Protein AF-A0A5J4TTE6-F1 (afdb_monomer_lite)

Foldseek 3Di:
DKKKKKFAFLAPPDDQFGADQFWWQKWKDKPNAIVPNGGGTQQDPVVVVVQCVLVVCPPDHPDDPLLSCRRHPDQFDQVGGDDDPHPSGNDMRIDHWDADPVRDTHRVNRDPVPDDMDMDIDTDHPYDDPGRPRQDQPPVRDGGDDIDIDIDGQWDWDQDVVVVRDIDGDPPDHPCRVVDDPDD

Radius of gyration: 18.77 Å; chains: 1; bounding box: 45×40×50 Å

Structure (mmCIF, N/CA/C/O backbone):
data_AF-A0A5J4TTE6-F1
#
_entry.id   AF-A0A5J4TTE6-F1
#
loop_
_atom_site.group_PDB
_atom_site.id
_atom_site.type_symbol
_atom_site.label_atom_id
_atom_site.label_alt_id
_atom_site.label_comp_id
_atom_site.label_asym_id
_atom_site.label_entity_id
_atom_site.label_seq_id
_atom_site.pdbx_PDB_ins_code
_atom_site.Cartn_x
_atom_site.Cartn_y
_atom_site.Cartn_z
_atom_site.occupancy
_atom_site.B_iso_or_equiv
_atom_site.auth_seq_id
_atom_site.auth_comp_id
_atom_site.auth_asym_id
_atom_site.auth_atom_id
_atom_site.pdbx_PDB_model_num
ATOM 1 N N . VAL A 1 1 ? 12.226 4.913 -12.296 1.00 54.91 1 VAL A N 1
ATOM 2 C CA . VAL A 1 1 ? 12.147 4.096 -11.064 1.00 54.91 1 VAL A CA 1
ATOM 3 C C . VAL A 1 1 ? 11.129 3.011 -11.339 1.00 54.91 1 VAL A C 1
ATOM 5 O O . VAL A 1 1 ? 10.153 3.301 -12.021 1.00 54.91 1 VAL A O 1
ATOM 8 N N . THR A 1 2 ? 11.406 1.765 -10.962 1.00 62.94 2 THR A N 1
ATOM 9 C CA . THR A 1 2 ? 10.381 0.721 -11.017 1.00 62.94 2 THR A CA 1
ATOM 10 C C . THR A 1 2 ? 9.843 0.529 -9.614 1.00 62.94 2 THR A C 1
ATOM 12 O O . THR A 1 2 ? 10.620 0.282 -8.696 1.00 62.94 2 THR A O 1
ATOM 15 N N . ASP A 1 3 ? 8.528 0.606 -9.473 1.00 73.25 3 ASP A N 1
ATOM 16 C CA . ASP A 1 3 ? 7.866 0.498 -8.183 1.00 73.25 3 ASP A CA 1
ATOM 17 C C . ASP A 1 3 ? 6.963 -0.731 -8.137 1.00 73.25 3 ASP A C 1
ATOM 19 O O . ASP A 1 3 ? 6.278 -1.081 -9.110 1.00 73.25 3 ASP A O 1
ATOM 23 N N . PHE A 1 4 ? 6.952 -1.378 -6.973 1.00 82.31 4 PHE A N 1
ATOM 24 C CA . PHE A 1 4 ? 5.861 -2.259 -6.592 1.00 82.31 4 PHE A CA 1
ATOM 25 C C . PHE A 1 4 ? 4.853 -1.476 -5.775 1.00 82.31 4 PHE A C 1
ATOM 27 O O . PHE A 1 4 ? 5.191 -0.896 -4.747 1.00 82.31 4 PHE A O 1
ATOM 34 N N . CYS A 1 5 ? 3.601 -1.518 -6.212 1.00 87.31 5 CYS A N 1
ATOM 35 C CA . CYS A 1 5 ? 2.498 -0.879 -5.518 1.00 87.31 5 CYS A CA 1
ATOM 36 C C . CYS A 1 5 ? 1.551 -1.951 -4.985 1.00 87.31 5 CYS A C 1
ATOM 38 O O . CYS A 1 5 ? 1.102 -2.815 -5.739 1.00 87.31 5 CYS A O 1
ATOM 40 N N . LEU A 1 6 ? 1.213 -1.891 -3.701 1.00 88.94 6 LEU A N 1
ATOM 41 C CA . LEU A 1 6 ? 0.108 -2.667 -3.146 1.00 88.94 6 LEU A CA 1
ATOM 42 C C . LEU A 1 6 ? -1.139 -1.795 -3.075 1.00 88.94 6 LEU A C 1
ATOM 44 O O . LEU A 1 6 ? -1.139 -0.737 -2.442 1.00 88.94 6 LEU A O 1
ATOM 48 N N . LEU A 1 7 ? -2.203 -2.278 -3.708 1.00 90.50 7 LEU A N 1
ATOM 49 C CA . LEU A 1 7 ? -3.517 -1.653 -3.713 1.00 90.50 7 LEU A CA 1
ATOM 50 C C . LEU A 1 7 ? -4.477 -2.446 -2.836 1.00 90.50 7 LEU A C 1
ATOM 52 O O . LEU A 1 7 ? -4.435 -3.679 -2.780 1.00 90.50 7 LEU A O 1
ATOM 56 N N . PHE A 1 8 ? -5.381 -1.720 -2.190 1.00 89.12 8 PHE A N 1
ATOM 57 C CA . PHE A 1 8 ? -6.279 -2.240 -1.165 1.00 89.12 8 PHE A CA 1
ATOM 58 C C . PHE A 1 8 ? -7.747 -2.013 -1.571 1.00 89.12 8 PHE A C 1
ATOM 60 O O . PHE A 1 8 ? -8.421 -1.129 -1.034 1.00 89.12 8 PHE A O 1
ATOM 67 N N . PRO A 1 9 ? -8.261 -2.771 -2.562 1.00 87.44 9 PRO A N 1
ATOM 68 C CA . PRO A 1 9 ? -9.652 -2.663 -2.985 1.00 87.44 9 PRO A CA 1
ATOM 69 C C . PRO A 1 9 ? -10.613 -3.133 -1.888 1.00 87.44 9 PRO A C 1
ATOM 71 O O . PRO A 1 9 ? -10.490 -4.234 -1.354 1.00 87.44 9 PRO A O 1
ATOM 74 N N . LYS A 1 10 ? -11.640 -2.326 -1.605 1.00 80.94 10 LYS A N 1
ATOM 75 C CA . LYS A 1 10 ? -12.751 -2.728 -0.723 1.00 80.94 10 LYS A CA 1
ATOM 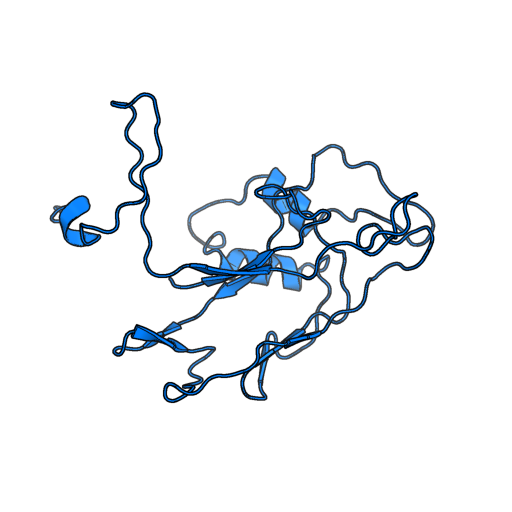76 C C . LYS A 1 10 ? -13.781 -3.609 -1.418 1.00 80.94 10 LYS A C 1
ATOM 78 O O . LYS A 1 10 ? -14.442 -4.418 -0.771 1.00 80.94 10 LYS A O 1
ATOM 83 N N . ASP A 1 11 ? -13.911 -3.470 -2.731 1.00 80.38 11 ASP A N 1
ATOM 84 C CA . ASP A 1 11 ? -14.788 -4.291 -3.551 1.00 80.38 11 ASP A CA 1
ATOM 85 C C . ASP A 1 11 ? -14.133 -4.628 -4.894 1.00 80.38 11 ASP A C 1
ATOM 87 O O . ASP A 1 11 ? -13.190 -3.972 -5.329 1.00 80.38 11 ASP A O 1
ATOM 91 N N . ALA A 1 12 ? -14.624 -5.678 -5.554 1.00 78.88 12 ALA A N 1
ATOM 92 C CA . ALA A 1 12 ? -14.027 -6.201 -6.785 1.00 78.88 12 ALA A CA 1
ATOM 93 C C . ALA A 1 12 ? -14.136 -5.258 -8.001 1.00 78.88 12 ALA A C 1
ATOM 95 O O . ALA A 1 12 ? -13.583 -5.564 -9.053 1.00 78.88 12 ALA A O 1
ATOM 96 N N . ARG A 1 13 ? -14.886 -4.155 -7.894 1.00 80.06 13 ARG A N 1
ATOM 97 C CA . ARG A 1 13 ? -15.050 -3.143 -8.945 1.00 80.06 13 ARG A CA 1
ATOM 98 C C . ARG A 1 13 ? -14.227 -1.886 -8.662 1.00 80.06 13 ARG A C 1
ATOM 100 O O . ARG A 1 13 ? -14.224 -0.992 -9.502 1.00 80.06 13 ARG A O 1
ATOM 107 N N . ALA A 1 14 ? -13.558 -1.798 -7.512 1.00 79.31 14 ALA A N 1
ATOM 108 C CA . ALA A 1 14 ? -12.691 -0.677 -7.185 1.00 79.31 14 ALA A CA 1
ATOM 109 C C . ALA A 1 14 ? -11.452 -0.689 -8.093 1.00 79.31 14 ALA A C 1
ATOM 111 O O . ALA A 1 14 ? -10.681 -1.648 -8.090 1.00 79.31 14 ALA A O 1
ATOM 112 N N . THR A 1 15 ? -11.277 0.378 -8.875 1.00 74.81 15 THR A N 1
ATOM 113 C CA . THR A 1 15 ? -10.197 0.491 -9.870 1.00 74.81 15 THR A CA 1
ATOM 114 C C . THR A 1 15 ? -9.203 1.613 -9.586 1.00 74.81 15 THR A C 1
ATOM 116 O O . THR A 1 15 ? -8.064 1.513 -10.026 1.00 74.81 15 THR A O 1
ATOM 119 N N . THR A 1 16 ? -9.616 2.681 -8.896 1.00 78.25 16 THR A N 1
ATOM 120 C CA . THR A 1 16 ? -8.816 3.920 -8.786 1.00 78.25 16 THR A CA 1
ATOM 121 C C . THR A 1 16 ? -8.784 4.550 -7.395 1.00 78.25 16 THR A C 1
ATOM 123 O O . THR A 1 16 ? -7.937 5.397 -7.155 1.00 78.25 16 THR A O 1
ATOM 126 N N . CYS A 1 17 ? -9.692 4.170 -6.494 1.00 84.88 17 CYS A N 1
ATOM 127 C CA . CYS A 1 17 ? -9.876 4.809 -5.191 1.00 84.88 17 CYS A CA 1
ATOM 128 C C . CYS A 1 17 ? -9.647 3.771 -4.091 1.00 84.88 17 CYS A C 1
ATOM 130 O O . CYS A 1 17 ? -10.410 2.806 -3.982 1.00 84.88 17 CYS A O 1
ATOM 132 N N . PHE A 1 18 ? -8.602 3.959 -3.292 1.00 89.12 18 PHE A N 1
ATOM 133 C CA . PHE A 1 18 ? -8.138 2.997 -2.299 1.00 89.12 18 PHE A CA 1
ATOM 134 C C . PHE A 1 18 ? -7.891 3.692 -0.967 1.00 89.12 18 PHE A C 1
ATOM 136 O O . PHE A 1 18 ? -7.330 4.779 -0.905 1.00 89.12 18 PHE A O 1
ATOM 143 N N . GLU A 1 19 ? -8.308 3.054 0.117 1.00 89.06 19 GLU A N 1
ATOM 144 C CA . GLU A 1 19 ? -8.187 3.628 1.453 1.00 89.06 19 GLU A CA 1
ATOM 145 C C . GLU A 1 19 ? -7.156 2.866 2.280 1.00 89.06 19 GLU A C 1
ATOM 147 O O . GLU A 1 19 ? -6.978 1.657 2.106 1.00 89.06 19 GLU A O 1
ATOM 152 N N . ASN A 1 20 ? -6.545 3.555 3.246 1.00 90.06 20 ASN A N 1
ATOM 153 C CA . ASN A 1 20 ? -5.632 2.939 4.200 1.00 90.06 20 ASN A CA 1
ATOM 154 C C . ASN A 1 20 ? -6.355 1.834 5.000 1.00 90.06 20 ASN A C 1
ATOM 156 O O . ASN A 1 20 ? -7.339 2.120 5.695 1.00 90.06 20 ASN A O 1
ATOM 160 N N . PRO A 1 21 ? -5.876 0.577 4.959 1.00 88.19 21 PRO A N 1
ATOM 161 C CA . PRO A 1 21 ? -6.471 -0.518 5.719 1.00 88.19 21 PRO A CA 1
ATOM 162 C C . PRO A 1 21 ? -6.204 -0.432 7.234 1.00 88.19 21 PRO A C 1
ATOM 164 O O . PRO A 1 21 ? -6.733 -1.248 7.986 1.00 88.19 21 PRO A O 1
ATOM 167 N N . CYS A 1 22 ? -5.420 0.554 7.692 1.00 90.06 22 CYS A N 1
ATOM 168 C CA . CYS A 1 22 ? -5.044 0.788 9.089 1.00 90.06 22 CYS A CA 1
ATOM 169 C C . CYS A 1 22 ? -4.381 -0.444 9.719 1.00 90.06 22 CYS A C 1
ATOM 171 O O . CYS A 1 22 ? -4.894 -1.032 10.675 1.00 90.06 22 CYS A O 1
ATOM 173 N N . TYR A 1 23 ? -3.238 -0.848 9.169 1.00 91.25 23 TYR A N 1
ATOM 174 C CA . TYR A 1 23 ? -2.493 -2.009 9.631 1.00 91.25 23 TYR A CA 1
ATOM 175 C C . TYR A 1 23 ? -1.433 -1.662 10.675 1.00 91.25 23 TYR A C 1
ATOM 177 O O . TYR A 1 23 ? -0.773 -0.630 10.607 1.00 91.25 23 TYR A O 1
ATOM 185 N N . GLN A 1 24 ? -1.253 -2.582 11.619 1.00 92.00 24 GLN A N 1
ATOM 186 C CA . GLN A 1 24 ? -0.129 -2.662 12.538 1.00 92.00 24 GLN A CA 1
ATOM 187 C C . GLN A 1 24 ? 0.750 -3.857 12.201 1.00 92.00 24 GLN A C 1
ATOM 189 O O . GLN A 1 24 ? 0.293 -4.850 11.619 1.00 92.00 24 GLN A O 1
ATOM 194 N N . ASN A 1 25 ? 2.002 -3.767 12.639 1.00 92.81 25 ASN A N 1
ATOM 195 C CA . ASN A 1 25 ? 3.034 -4.762 12.376 1.00 92.81 25 ASN A CA 1
ATOM 196 C C . ASN A 1 25 ? 3.148 -5.110 10.880 1.00 92.81 25 ASN A C 1
ATOM 198 O O . ASN A 1 25 ? 3.289 -6.279 10.522 1.00 92.81 25 ASN A O 1
ATOM 202 N N . MET A 1 26 ? 3.006 -4.104 10.014 1.00 92.94 26 MET A N 1
ATOM 203 C CA . MET A 1 26 ? 3.066 -4.270 8.571 1.00 92.94 26 MET A CA 1
ATOM 204 C C . MET A 1 26 ? 4.513 -4.503 8.142 1.00 92.94 26 MET A C 1
ATOM 206 O O . MET A 1 26 ? 5.411 -3.745 8.517 1.00 92.94 26 MET A O 1
ATOM 210 N N . GLN A 1 27 ? 4.722 -5.570 7.377 1.00 91.25 27 GLN A N 1
ATOM 211 C CA . GLN A 1 27 ? 6.005 -5.950 6.811 1.00 91.25 27 GLN A CA 1
ATOM 212 C C . GLN A 1 27 ? 5.794 -6.802 5.559 1.00 91.25 27 GLN A C 1
ATOM 214 O O . GLN A 1 27 ? 4.868 -7.610 5.488 1.00 91.25 27 GLN A O 1
ATOM 219 N N . ILE A 1 28 ? 6.666 -6.642 4.575 1.00 88.62 28 ILE A N 1
ATOM 220 C CA . ILE A 1 28 ? 6.645 -7.400 3.329 1.00 88.62 28 ILE A CA 1
ATOM 221 C C . ILE A 1 28 ? 7.858 -8.309 3.303 1.00 88.62 28 ILE A C 1
ATOM 223 O O . ILE A 1 28 ? 8.984 -7.851 3.463 1.00 88.62 28 ILE A O 1
ATOM 227 N N . THR A 1 29 ? 7.638 -9.599 3.094 1.00 87.75 29 THR A N 1
ATOM 228 C CA . THR A 1 29 ? 8.709 -10.586 3.016 1.00 87.75 29 THR A CA 1
ATOM 229 C C . THR A 1 29 ? 8.877 -11.047 1.574 1.00 87.75 29 THR A C 1
ATOM 231 O O . THR A 1 29 ? 7.926 -11.512 0.946 1.00 87.75 29 THR A O 1
ATOM 234 N N . THR A 1 30 ? 10.096 -10.952 1.052 1.00 83.44 30 THR A N 1
ATOM 235 C CA . THR A 1 30 ? 10.479 -11.497 -0.257 1.00 83.44 30 THR A CA 1
ATOM 236 C C . THR A 1 30 ? 11.893 -12.056 -0.183 1.00 83.44 30 THR A C 1
ATOM 238 O O . THR A 1 30 ? 12.756 -11.493 0.489 1.00 83.44 30 THR A O 1
ATOM 241 N N . CYS A 1 31 ? 12.138 -13.210 -0.812 1.00 80.62 31 CYS A N 1
ATOM 242 C CA . CYS A 1 31 ? 13.454 -13.872 -0.808 1.00 80.62 31 CYS A CA 1
ATOM 243 C C . CYS A 1 31 ? 14.067 -14.067 0.600 1.00 80.62 31 CYS A C 1
ATOM 245 O O . CYS A 1 31 ? 15.285 -14.043 0.762 1.00 80.62 31 CYS A O 1
ATOM 247 N N . GLY A 1 32 ? 13.231 -14.236 1.631 1.00 79.62 32 GLY A N 1
ATOM 248 C CA . GLY A 1 32 ? 13.677 -14.387 3.021 1.00 79.62 32 GLY A CA 1
ATOM 249 C C . GLY A 1 32 ? 14.154 -13.097 3.701 1.00 79.62 32 GLY A C 1
ATOM 250 O O . GLY A 1 32 ? 14.630 -13.168 4.832 1.00 79.62 32 GLY A O 1
ATOM 251 N N . ARG A 1 33 ? 14.017 -11.935 3.049 1.00 83.75 33 ARG A N 1
ATOM 252 C CA . ARG A 1 33 ? 14.226 -10.614 3.653 1.00 83.75 33 ARG A CA 1
ATOM 253 C C . ARG A 1 33 ? 12.909 -9.900 3.879 1.00 83.75 33 ARG A C 1
ATOM 255 O O . ARG A 1 33 ? 11.934 -10.132 3.167 1.00 83.75 33 ARG A O 1
ATOM 262 N N . ASN A 1 34 ? 12.919 -9.028 4.872 1.00 87.25 34 ASN A N 1
ATOM 263 C CA . ASN A 1 34 ? 11.773 -8.254 5.292 1.00 87.25 34 ASN A CA 1
ATOM 264 C C . ASN A 1 34 ? 11.956 -6.785 4.921 1.00 87.25 34 ASN A C 1
ATOM 266 O O . ASN A 1 34 ? 13.038 -6.237 5.084 1.00 87.25 34 ASN A O 1
ATOM 270 N N . PHE A 1 35 ? 10.877 -6.155 4.479 1.00 82.50 35 PHE A N 1
ATOM 271 C CA . PHE A 1 35 ? 10.843 -4.763 4.074 1.00 82.50 35 PHE A CA 1
ATOM 272 C C . PHE A 1 35 ? 9.613 -4.093 4.667 1.00 82.50 35 PHE A C 1
ATOM 274 O O . PHE A 1 35 ? 8.492 -4.541 4.411 1.00 82.50 35 PHE A O 1
ATOM 281 N N . PRO A 1 36 ? 9.785 -3.015 5.437 1.00 84.62 36 PRO A N 1
ATOM 282 C CA . PRO A 1 36 ? 11.020 -2.593 6.130 1.00 84.62 36 PRO A CA 1
ATOM 283 C C . PRO A 1 36 ? 11.571 -3.671 7.093 1.00 84.62 36 PRO A C 1
ATOM 285 O O . PRO A 1 36 ? 10.843 -4.588 7.467 1.00 84.62 36 PRO A O 1
ATOM 288 N N . ASP A 1 37 ? 12.827 -3.550 7.544 1.00 85.75 37 ASP A N 1
ATOM 289 C CA . ASP A 1 37 ? 13.459 -4.507 8.482 1.00 85.75 37 ASP A CA 1
ATOM 290 C C . ASP A 1 37 ? 12.685 -4.663 9.800 1.00 85.75 37 ASP A C 1
ATOM 292 O O . ASP A 1 37 ? 12.541 -5.767 10.336 1.00 85.75 37 ASP A O 1
ATOM 296 N N . MET A 1 38 ? 12.169 -3.548 10.322 1.00 89.81 38 MET A N 1
ATOM 297 C CA . MET A 1 38 ? 11.305 -3.526 11.498 1.00 89.81 38 MET A CA 1
ATOM 298 C C . MET A 1 38 ? 9.851 -3.332 11.073 1.00 89.81 38 MET A C 1
ATOM 300 O O . MET A 1 38 ? 9.579 -2.436 10.275 1.00 89.81 38 MET A O 1
ATOM 304 N N . PRO A 1 39 ? 8.911 -4.124 11.613 1.00 92.25 39 PRO A N 1
ATOM 305 C CA . PRO A 1 39 ? 7.502 -3.971 11.289 1.00 92.25 39 PRO A CA 1
ATOM 306 C C . PRO A 1 39 ? 6.990 -2.603 11.764 1.00 92.25 39 PRO A C 1
ATOM 308 O O . PRO A 1 39 ? 7.364 -2.136 12.840 1.00 92.25 39 PRO A O 1
ATOM 311 N N . MET A 1 40 ? 6.126 -1.968 10.972 1.00 93.75 40 MET A N 1
ATOM 312 C CA . MET A 1 40 ? 5.624 -0.610 11.238 1.00 93.75 40 MET A CA 1
ATOM 313 C C . MET A 1 40 ? 4.107 -0.510 11.083 1.00 93.75 40 MET A C 1
ATOM 315 O O . MET A 1 40 ? 3.483 -1.368 10.459 1.00 93.75 40 MET A O 1
ATOM 319 N N . ASN A 1 41 ? 3.495 0.529 11.652 1.00 93.19 41 ASN A N 1
ATOM 320 C CA . ASN A 1 41 ? 2.064 0.775 11.483 1.00 93.19 41 ASN A CA 1
ATOM 321 C C . ASN A 1 41 ? 1.824 1.746 10.325 1.00 93.19 41 ASN A C 1
ATOM 323 O O . ASN A 1 41 ? 2.560 2.716 10.164 1.00 93.19 41 ASN A O 1
ATOM 327 N N . THR A 1 42 ? 0.755 1.537 9.555 1.00 91.94 42 THR A N 1
ATOM 328 C CA . THR A 1 42 ? 0.444 2.359 8.371 1.00 91.94 42 THR A CA 1
ATOM 329 C C . THR A 1 42 ? -0.048 3.768 8.699 1.00 91.94 42 THR A C 1
ATOM 331 O O . THR A 1 42 ? -0.290 4.540 7.780 1.00 91.94 42 THR A O 1
ATOM 334 N N . LEU A 1 43 ? -0.229 4.091 9.983 1.00 91.44 43 LEU A N 1
ATOM 335 C CA . LEU A 1 43 ? -0.610 5.420 10.475 1.00 91.44 43 LEU A CA 1
ATOM 336 C C . LEU A 1 43 ? 0.550 6.142 11.181 1.00 91.44 43 LEU A C 1
ATOM 338 O O . LEU A 1 43 ? 0.390 7.287 11.598 1.00 91.44 43 LEU A O 1
ATOM 342 N N . ASP A 1 44 ? 1.702 5.487 11.352 1.00 92.06 44 ASP A N 1
ATOM 343 C CA . ASP A 1 44 ? 2.838 6.089 12.049 1.00 92.06 44 ASP A CA 1
ATOM 344 C C . ASP A 1 44 ? 3.644 6.998 11.114 1.00 92.06 44 ASP A C 1
ATOM 346 O O . ASP A 1 44 ? 3.789 6.740 9.917 1.00 92.06 44 ASP A O 1
ATOM 350 N N . GLN A 1 45 ? 4.276 8.024 11.691 1.00 91.12 45 GLN A N 1
ATOM 351 C CA . GLN A 1 45 ? 5.109 8.983 10.955 1.00 91.12 45 GLN A CA 1
ATOM 352 C C . GLN A 1 45 ? 6.250 8.311 10.169 1.00 91.12 45 GLN A C 1
ATOM 354 O O . GLN A 1 45 ? 6.633 8.781 9.101 1.00 91.12 45 GLN A O 1
ATOM 359 N N . GLN A 1 46 ? 6.789 7.198 10.676 1.00 91.75 46 GLN A N 1
ATOM 360 C CA . GLN A 1 46 ? 7.841 6.446 9.986 1.00 91.75 46 GLN A CA 1
ATOM 361 C C . GLN A 1 46 ? 7.350 5.854 8.661 1.00 91.75 46 GLN A C 1
ATOM 363 O O . GLN A 1 46 ? 8.071 5.900 7.667 1.00 91.75 46 GLN A O 1
ATOM 368 N N . PHE A 1 47 ? 6.122 5.327 8.638 1.00 92.56 47 PHE A N 1
ATOM 369 C CA . PHE A 1 47 ? 5.520 4.796 7.421 1.00 92.56 47 PHE A CA 1
ATOM 370 C C . PHE A 1 47 ? 5.216 5.919 6.427 1.00 92.56 47 PHE A C 1
ATOM 372 O O . PHE A 1 47 ? 5.519 5.781 5.246 1.00 92.56 47 PHE A O 1
ATOM 379 N N . PHE A 1 48 ? 4.703 7.055 6.908 1.00 92.00 48 PHE A N 1
ATOM 380 C CA . PHE A 1 48 ? 4.482 8.240 6.078 1.00 92.00 48 PHE A CA 1
ATOM 381 C C . PHE A 1 48 ? 5.766 8.691 5.365 1.00 92.00 48 PHE A C 1
ATOM 383 O O . PHE A 1 48 ? 5.784 8.801 4.140 1.00 92.00 48 PHE A O 1
ATOM 390 N N . GLN A 1 49 ? 6.870 8.846 6.105 1.00 90.25 49 GLN A N 1
ATOM 391 C CA . GLN A 1 49 ? 8.154 9.228 5.512 1.00 90.25 49 GLN A CA 1
ATOM 392 C C . GLN A 1 49 ? 8.664 8.186 4.507 1.00 90.25 49 GLN A C 1
ATOM 394 O O . GLN A 1 49 ? 9.182 8.549 3.454 1.00 90.25 49 GLN A O 1
ATOM 399 N N . LEU A 1 50 ? 8.498 6.892 4.806 1.00 90.31 50 LEU A N 1
ATOM 400 C CA . LEU A 1 50 ? 8.871 5.820 3.884 1.00 90.31 50 LEU A CA 1
ATOM 401 C C . LEU A 1 50 ? 8.113 5.936 2.553 1.00 90.31 50 LEU A C 1
ATOM 403 O O . LEU A 1 50 ? 8.717 5.762 1.499 1.00 90.31 50 LEU A O 1
ATOM 407 N N . GLN A 1 51 ? 6.815 6.247 2.594 1.00 91.19 51 GLN A N 1
ATOM 408 C CA . GLN A 1 51 ? 5.987 6.395 1.395 1.00 91.19 51 GLN A CA 1
ATOM 409 C C . GLN A 1 51 ? 6.322 7.650 0.583 1.00 91.19 51 GLN A C 1
ATOM 411 O O . GLN A 1 51 ? 6.331 7.574 -0.648 1.00 91.19 51 GLN A O 1
ATOM 416 N N . LEU A 1 52 ? 6.648 8.771 1.239 1.00 89.44 52 LEU A N 1
ATOM 417 C CA . LEU A 1 52 ? 7.128 9.977 0.553 1.00 89.44 52 LEU A CA 1
ATOM 418 C C . LEU A 1 52 ? 8.424 9.704 -0.213 1.00 89.44 52 LEU A C 1
ATOM 420 O O . LEU A 1 52 ? 8.505 10.013 -1.401 1.00 89.44 52 LEU A O 1
ATOM 424 N N . ASN A 1 53 ? 9.390 9.054 0.441 1.00 85.94 53 ASN A N 1
ATOM 425 C CA . ASN A 1 53 ? 10.669 8.706 -0.175 1.00 85.94 53 ASN A CA 1
ATOM 426 C C . ASN A 1 53 ? 10.477 7.704 -1.321 1.00 85.94 53 ASN A C 1
ATOM 428 O O . ASN A 1 53 ? 10.991 7.906 -2.416 1.00 85.94 53 ASN A O 1
ATOM 432 N N . ALA A 1 54 ? 9.690 6.644 -1.098 1.00 84.88 54 ALA A N 1
ATOM 433 C CA . ALA A 1 54 ? 9.428 5.631 -2.119 1.00 84.88 54 ALA A CA 1
ATOM 434 C C . ALA A 1 54 ? 8.707 6.210 -3.348 1.00 84.88 54 ALA A C 1
ATOM 436 O O . ALA A 1 54 ? 8.915 5.733 -4.458 1.00 84.88 54 ALA A O 1
ATOM 437 N N . SER A 1 55 ? 7.895 7.254 -3.165 1.00 83.69 55 SER A N 1
ATOM 438 C CA . SER A 1 55 ? 7.177 7.930 -4.252 1.00 83.69 55 SER A CA 1
ATOM 439 C C . SER A 1 55 ? 7.960 9.104 -4.868 1.00 83.69 55 SER A C 1
ATOM 441 O O . SER A 1 55 ? 7.460 9.745 -5.788 1.00 83.69 55 SER A O 1
ATOM 443 N N . ASN A 1 56 ? 9.185 9.385 -4.399 1.00 79.75 56 ASN A N 1
ATOM 444 C CA . ASN A 1 56 ? 10.015 10.542 -4.776 1.00 79.75 56 ASN A CA 1
ATOM 445 C C . ASN A 1 56 ? 9.339 11.918 -4.544 1.00 79.75 56 ASN A C 1
ATOM 447 O O . ASN A 1 56 ? 9.587 12.871 -5.288 1.00 79.75 56 ASN A O 1
ATOM 451 N N . ILE A 1 57 ? 8.475 12.024 -3.526 1.00 80.69 57 ILE A N 1
ATOM 452 C CA . ILE A 1 57 ? 7.780 13.266 -3.110 1.00 80.69 57 ILE A CA 1
ATOM 453 C C . ILE A 1 57 ? 8.516 13.931 -1.923 1.00 80.69 57 ILE A C 1
ATOM 455 O O . ILE A 1 57 ? 8.067 14.900 -1.334 1.00 80.69 57 ILE A O 1
ATOM 459 N N . ASP A 1 58 ? 9.684 13.429 -1.539 1.00 69.81 58 ASP A N 1
ATOM 460 C CA . ASP A 1 58 ? 10.476 13.925 -0.409 1.00 69.81 58 ASP A CA 1
ATOM 461 C C . ASP A 1 58 ? 11.455 15.058 -0.771 1.00 69.81 58 ASP A C 1
ATOM 463 O O . ASP A 1 58 ? 12.002 15.706 0.124 1.00 69.81 58 ASP A O 1
ATOM 467 N N . LEU A 1 59 ? 11.694 15.302 -2.066 1.00 71.38 59 LEU A N 1
ATOM 468 C CA . LEU A 1 59 ? 12.711 16.249 -2.539 1.00 71.38 59 LEU A CA 1
ATOM 469 C C . LEU A 1 59 ? 12.126 17.528 -3.154 1.00 71.38 59 LEU A C 1
ATOM 471 O O . LEU A 1 59 ? 12.169 18.594 -2.546 1.00 71.38 59 LEU A O 1
ATOM 475 N N . LEU A 1 60 ? 11.673 17.447 -4.409 1.00 73.31 60 LEU A N 1
ATOM 476 C CA . LEU A 1 60 ? 11.352 18.615 -5.245 1.00 73.31 60 LEU A CA 1
ATOM 477 C C . LEU A 1 60 ? 9.863 18.968 -5.265 1.00 73.31 60 LEU A C 1
ATOM 479 O O . LEU A 1 60 ? 9.509 20.075 -5.670 1.00 73.31 60 LEU A O 1
ATOM 483 N N . PHE A 1 61 ? 9.007 18.029 -4.874 1.00 76.62 61 PHE A N 1
ATOM 484 C CA . PHE A 1 61 ? 7.558 18.158 -4.935 1.00 76.62 61 PHE A CA 1
ATOM 485 C C . PHE A 1 61 ? 6.979 18.062 -3.532 1.00 76.62 61 PHE A C 1
ATOM 487 O O . PHE A 1 61 ? 7.498 17.331 -2.701 1.00 76.62 61 PHE A O 1
ATOM 494 N N . GLU A 1 62 ? 5.909 18.804 -3.282 1.00 84.44 62 GLU A N 1
ATOM 495 C CA . GLU A 1 62 ? 5.134 18.705 -2.050 1.00 84.44 62 GLU A CA 1
ATOM 496 C C . GLU A 1 62 ? 3.994 17.706 -2.266 1.00 84.44 62 GLU A C 1
ATOM 498 O O . GLU A 1 62 ? 3.402 17.652 -3.352 1.00 84.44 62 GLU A O 1
ATOM 503 N N . ALA A 1 63 ? 3.702 16.891 -1.254 1.00 86.00 63 ALA A N 1
ATOM 504 C CA . ALA A 1 63 ? 2.533 16.031 -1.289 1.00 86.00 63 ALA A CA 1
ATOM 505 C C . ALA A 1 63 ? 1.263 16.890 -1.265 1.00 86.00 63 ALA A C 1
ATOM 507 O O . ALA A 1 63 ? 1.193 17.919 -0.604 1.00 86.00 63 ALA A O 1
ATOM 508 N N . THR A 1 64 ? 0.235 16.474 -1.998 1.00 89.25 64 THR A N 1
ATOM 509 C CA . THR A 1 64 ? -1.078 17.121 -1.892 1.00 89.25 64 THR A CA 1
ATOM 510 C C . THR A 1 64 ? -1.712 16.788 -0.545 1.00 89.25 64 THR A C 1
ATOM 512 O O . THR A 1 64 ? -1.615 15.630 -0.132 1.00 89.25 64 THR A O 1
ATOM 515 N N . ASP A 1 65 ? -2.470 17.718 0.042 1.00 90.06 65 ASP A N 1
ATOM 516 C CA . ASP A 1 65 ? -3.245 17.498 1.277 1.00 90.06 65 ASP A CA 1
ATOM 517 C C . ASP A 1 65 ? -4.029 16.173 1.254 1.00 90.06 65 ASP A C 1
ATOM 519 O O . ASP A 1 65 ? -4.059 15.439 2.234 1.00 90.06 65 ASP A O 1
ATOM 523 N N . GLU A 1 66 ? -4.619 15.813 0.108 1.00 90.56 66 GLU A N 1
ATOM 524 C CA . GLU A 1 66 ? -5.383 14.570 -0.055 1.00 90.56 66 GLU A CA 1
ATOM 525 C C . GLU A 1 66 ? -4.524 13.302 0.120 1.00 90.56 66 GLU A C 1
ATOM 527 O O . GLU A 1 66 ? -4.956 12.328 0.740 1.00 90.56 66 GLU A O 1
ATOM 532 N N . PHE A 1 67 ? -3.299 13.315 -0.410 1.00 89.62 67 PHE A N 1
ATOM 533 C CA . PHE A 1 67 ? -2.347 12.209 -0.291 1.00 89.62 67 PHE A CA 1
ATOM 534 C C . PHE A 1 67 ? -1.810 12.099 1.139 1.00 89.62 67 PHE A C 1
ATOM 536 O O . PHE A 1 67 ? -1.736 10.999 1.693 1.00 89.62 67 PHE A O 1
ATOM 543 N N . GLU A 1 68 ? -1.489 13.234 1.765 1.00 91.38 68 GLU A N 1
ATOM 544 C CA . GLU A 1 68 ? -1.060 13.266 3.165 1.00 91.38 68 GLU A CA 1
ATOM 545 C C . GLU A 1 68 ? -2.158 12.767 4.105 1.00 91.38 68 GLU A C 1
ATOM 547 O O . GLU A 1 68 ? -1.911 11.914 4.967 1.00 91.38 68 GLU A O 1
ATOM 552 N N . ASP A 1 69 ? -3.389 13.232 3.898 1.00 92.12 69 ASP A N 1
ATOM 553 C CA . ASP A 1 69 ? -4.556 12.808 4.658 1.00 92.12 69 ASP A CA 1
ATOM 554 C C . ASP A 1 69 ? -4.804 11.307 4.495 1.00 92.12 69 ASP A C 1
ATOM 556 O O . ASP A 1 69 ? -5.038 10.617 5.490 1.00 92.12 69 ASP A O 1
ATOM 560 N N . ALA A 1 70 ? -4.718 10.773 3.272 1.00 92.19 70 ALA A N 1
ATOM 561 C CA . ALA A 1 70 ? -4.921 9.349 3.011 1.00 92.19 70 ALA A CA 1
ATOM 562 C C . ALA A 1 70 ? -3.909 8.458 3.760 1.00 92.19 70 ALA A C 1
ATOM 564 O O . ALA A 1 70 ? -4.252 7.344 4.175 1.00 92.19 70 ALA A O 1
ATOM 565 N N . LEU A 1 71 ? -2.678 8.937 3.969 1.00 91.75 71 LEU A N 1
ATOM 566 C CA . LEU A 1 71 ? -1.639 8.218 4.709 1.00 91.75 71 LEU A CA 1
ATOM 567 C C . LEU A 1 71 ? -1.765 8.379 6.230 1.00 91.75 71 LEU A C 1
ATOM 569 O O . LEU A 1 71 ? -1.539 7.415 6.961 1.00 91.75 71 LEU A O 1
ATOM 573 N N . THR A 1 72 ? -2.118 9.570 6.714 1.00 90.88 72 THR A N 1
ATOM 574 C CA . THR A 1 72 ? -1.973 9.929 8.135 1.00 90.88 72 THR A CA 1
ATOM 575 C C . THR A 1 72 ? -3.287 9.984 8.909 1.00 90.88 72 THR A C 1
ATOM 577 O O . THR A 1 72 ? -3.286 9.787 10.127 1.00 90.88 72 THR A O 1
ATOM 580 N N . THR A 1 73 ? -4.424 10.209 8.242 1.00 90.38 73 THR A N 1
ATOM 581 C CA . THR A 1 73 ? -5.707 10.381 8.927 1.00 90.38 73 THR A CA 1
ATOM 582 C C . THR A 1 73 ? -6.255 9.030 9.399 1.00 90.38 73 THR A C 1
ATOM 584 O O . THR A 1 73 ? -6.623 8.175 8.585 1.00 90.38 73 THR A O 1
ATOM 587 N N . PRO A 1 74 ? -6.392 8.810 10.721 1.00 86.69 74 PRO A N 1
ATOM 588 C CA . PRO A 1 74 ? -6.983 7.586 11.232 1.00 86.69 74 PRO A CA 1
ATOM 5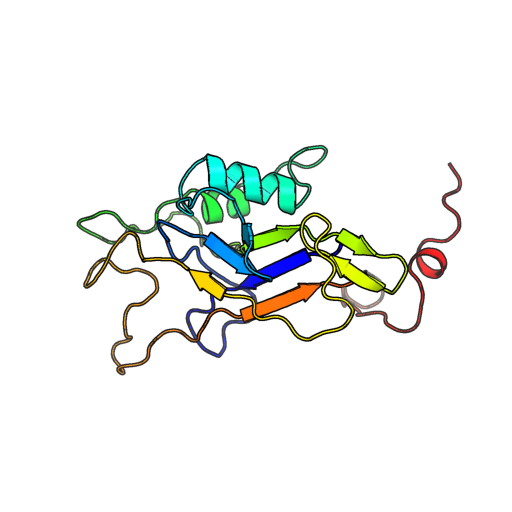89 C C . PRO A 1 74 ? -8.468 7.532 10.868 1.00 86.69 74 PRO A C 1
ATOM 591 O O . PRO A 1 74 ? -9.238 8.455 11.140 1.00 86.69 74 PRO A O 1
ATOM 594 N N . ARG A 1 75 ? -8.911 6.399 10.320 1.00 84.69 75 ARG A N 1
ATOM 595 C CA . ARG A 1 75 ? -10.333 6.194 10.016 1.00 84.69 75 ARG A CA 1
ATOM 596 C C . ARG A 1 75 ? -11.158 5.844 11.239 1.00 84.69 75 ARG A C 1
ATOM 598 O O . ARG A 1 75 ? -12.353 6.119 11.264 1.00 84.69 75 ARG A O 1
ATOM 605 N N . ASN A 1 76 ? -10.550 5.220 12.240 1.00 85.69 76 ASN A N 1
ATOM 606 C CA . ASN A 1 76 ? -11.255 4.650 13.377 1.00 85.69 76 ASN A CA 1
ATOM 607 C C . ASN A 1 76 ? -10.495 4.956 14.669 1.00 85.69 76 ASN A C 1
ATOM 609 O O . ASN A 1 76 ? -9.296 5.217 14.663 1.00 85.69 76 ASN A O 1
ATOM 613 N N . THR A 1 77 ? -11.206 4.891 15.785 1.00 83.31 77 THR A N 1
ATOM 614 C CA . THR A 1 77 ? -10.631 4.786 17.124 1.00 83.31 77 THR A CA 1
ATOM 615 C C . THR A 1 77 ? -10.977 3.418 17.703 1.00 83.31 77 THR A C 1
ATOM 617 O O . THR A 1 77 ? -11.770 2.664 17.134 1.00 83.31 77 THR A O 1
ATOM 620 N N . ALA A 1 78 ? -10.466 3.123 18.900 1.00 82.00 78 ALA A N 1
ATOM 621 C CA . ALA A 1 78 ? -10.815 1.900 19.621 1.00 82.00 78 ALA A CA 1
ATOM 622 C C . ALA A 1 78 ? -12.333 1.711 19.828 1.00 82.00 78 ALA A C 1
ATOM 624 O O . ALA A 1 78 ? -12.781 0.587 20.036 1.00 82.00 78 ALA A O 1
ATOM 625 N N . THR A 1 79 ? -13.130 2.787 19.775 1.00 81.94 79 THR A N 1
ATOM 626 C CA . THR A 1 79 ? -14.559 2.763 20.121 1.00 81.94 79 THR A CA 1
ATOM 627 C C . THR A 1 79 ? -15.507 3.082 18.969 1.00 81.94 79 THR A C 1
ATOM 629 O O . THR A 1 79 ? -16.678 2.717 19.053 1.00 81.94 79 THR A O 1
ATOM 632 N N . ARG A 1 80 ? -15.061 3.760 17.900 1.00 84.44 80 ARG A N 1
ATOM 633 C CA . ARG A 1 80 ? -15.938 4.131 16.775 1.00 84.44 80 ARG A CA 1
ATOM 634 C C . ARG A 1 80 ? -15.181 4.378 15.474 1.00 84.44 80 ARG A C 1
ATOM 636 O O . ARG A 1 80 ? -13.992 4.670 15.481 1.00 84.44 80 ARG A O 1
ATOM 643 N N . ARG A 1 81 ? -15.912 4.358 14.359 1.00 83.50 81 ARG A N 1
ATOM 644 C CA . ARG A 1 81 ? -15.455 4.910 13.076 1.00 83.50 81 ARG A CA 1
ATOM 645 C C . ARG A 1 81 ? -15.555 6.438 13.094 1.00 83.50 81 ARG A C 1
ATOM 647 O O . ARG A 1 81 ? -16.467 6.996 13.708 1.00 83.50 81 ARG A O 1
ATOM 654 N N . LEU A 1 82 ? -14.610 7.096 12.441 1.00 84.25 82 LEU A N 1
ATOM 655 C CA . LEU A 1 82 ? -14.555 8.536 12.239 1.00 84.25 82 LEU A CA 1
ATOM 656 C C . LEU A 1 82 ? -15.023 8.863 10.818 1.00 84.25 82 LEU A C 1
ATOM 658 O O . LEU A 1 82 ? -14.786 8.108 9.871 1.00 84.25 82 LEU A O 1
ATOM 662 N N . ASN A 1 83 ? -15.707 9.997 10.689 1.00 81.19 83 ASN A N 1
ATOM 663 C CA . ASN A 1 83 ? -16.093 10.546 9.398 1.00 81.19 83 ASN A CA 1
ATOM 664 C C . ASN A 1 83 ? -15.022 11.564 8.998 1.00 81.19 83 ASN A C 1
ATOM 666 O O . ASN A 1 83 ? -14.947 12.607 9.652 1.00 81.19 83 ASN A O 1
ATOM 670 N N . PRO A 1 84 ? -14.178 11.257 8.002 1.00 78.44 84 PRO A N 1
ATOM 671 C CA . PRO A 1 84 ? -13.172 12.195 7.537 1.00 78.44 84 PRO A CA 1
ATOM 672 C C . PRO A 1 84 ? -13.826 13.361 6.790 1.00 78.44 84 PRO A C 1
ATOM 674 O O . PRO A 1 84 ? -14.933 13.239 6.260 1.00 78.44 84 PRO A O 1
ATOM 677 N N . HIS A 1 85 ? -13.142 14.503 6.790 1.00 82.81 85 HIS A N 1
ATOM 678 C CA . HIS A 1 85 ? -13.552 15.691 6.038 1.00 82.81 85 HIS A CA 1
ATOM 679 C C . HIS A 1 85 ? -13.092 15.645 4.570 1.00 82.81 85 HIS A C 1
ATOM 681 O O . HIS A 1 85 ? -13.616 16.397 3.751 1.00 82.81 85 HIS A O 1
ATOM 687 N N . THR A 1 86 ? -12.168 14.736 4.255 1.00 84.69 86 THR A N 1
ATOM 688 C CA . THR A 1 86 ? -11.654 14.380 2.926 1.00 84.69 86 THR A CA 1
ATOM 689 C C . THR A 1 86 ? -12.036 12.932 2.588 1.00 84.69 86 THR A C 1
ATOM 691 O O . THR A 1 86 ? -12.548 12.202 3.443 1.00 84.69 86 THR A O 1
ATOM 694 N N . ASP A 1 87 ? -11.874 12.503 1.334 1.00 85.31 87 ASP A N 1
ATOM 695 C CA . ASP A 1 87 ? -12.329 11.170 0.907 1.00 85.31 87 ASP A CA 1
ATOM 696 C C . ASP A 1 87 ? -11.374 10.021 1.299 1.00 85.31 87 ASP A C 1
ATOM 698 O O . ASP A 1 87 ? -11.824 8.878 1.430 1.00 85.31 87 ASP A O 1
ATOM 702 N N . LEU A 1 88 ? -10.105 10.334 1.598 1.00 89.06 88 LEU A N 1
ATOM 703 C CA . LEU A 1 88 ? -9.035 9.403 1.990 1.00 89.06 88 LEU A CA 1
ATOM 704 C C . LEU A 1 88 ? -8.759 8.293 0.961 1.00 89.06 88 LEU A C 1
ATOM 706 O O . LEU A 1 88 ? -8.341 7.195 1.339 1.00 89.06 88 LEU A O 1
ATOM 710 N N . THR A 1 89 ? -9.026 8.548 -0.322 1.00 89.12 89 THR A N 1
ATOM 711 C CA . THR A 1 89 ? -8.989 7.511 -1.368 1.00 89.12 89 THR A CA 1
ATOM 712 C C . THR A 1 89 ? -7.685 7.426 -2.165 1.00 89.12 89 THR A C 1
ATOM 714 O O . THR A 1 89 ? -7.559 6.582 -3.057 1.00 89.12 89 THR A O 1
ATOM 717 N N . SER A 1 90 ? -6.698 8.245 -1.812 1.00 90.00 90 SER A N 1
ATOM 718 C CA . SER A 1 90 ? -5.385 8.304 -2.458 1.00 90.00 90 SER A CA 1
ATOM 719 C C . SER A 1 90 ? -4.328 7.443 -1.741 1.00 90.00 90 SER A C 1
ATOM 721 O O . SER A 1 90 ? -3.169 7.833 -1.629 1.00 90.00 90 SER A O 1
ATOM 723 N N . PHE A 1 91 ? -4.713 6.265 -1.227 1.00 91.50 91 PHE A N 1
ATOM 724 C CA . PHE A 1 91 ? -3.801 5.364 -0.512 1.00 91.50 91 PHE A CA 1
ATOM 725 C C . PHE A 1 91 ? -3.277 4.219 -1.385 1.00 91.50 91 PHE A C 1
ATOM 727 O O . PHE A 1 91 ? -4.033 3.393 -1.892 1.00 91.50 91 PHE A O 1
ATOM 734 N N . LEU A 1 92 ? -1.961 4.074 -1.452 1.00 91.69 92 LEU A N 1
ATOM 735 C CA . LEU A 1 92 ? -1.285 2.875 -1.940 1.00 91.69 92 LEU A CA 1
ATOM 736 C C . LEU A 1 92 ? 0.022 2.695 -1.169 1.00 91.69 92 LEU A C 1
ATOM 738 O O . LEU A 1 92 ? 0.530 3.651 -0.590 1.00 91.69 92 LEU A O 1
ATOM 742 N N . ILE A 1 93 ? 0.555 1.473 -1.140 1.00 90.44 93 ILE A N 1
ATOM 743 C CA . ILE A 1 93 ? 1.888 1.229 -0.575 1.00 90.44 93 ILE A CA 1
ATOM 744 C C . ILE A 1 93 ? 2.872 1.092 -1.724 1.00 90.44 93 ILE A C 1
ATOM 746 O O . ILE A 1 93 ? 2.844 0.079 -2.421 1.00 90.44 93 ILE A O 1
ATOM 750 N N . THR A 1 94 ? 3.737 2.084 -1.887 1.00 88.50 94 THR A N 1
ATOM 751 C CA . THR A 1 94 ? 4.871 2.065 -2.806 1.00 88.50 94 THR A CA 1
ATOM 752 C C . THR A 1 94 ? 6.061 1.389 -2.139 1.00 88.50 94 THR A C 1
ATOM 754 O O . THR A 1 94 ? 6.405 1.673 -0.986 1.00 88.50 94 THR A O 1
ATOM 757 N N . LEU A 1 95 ? 6.713 0.507 -2.887 1.00 84.56 95 LEU A N 1
ATOM 758 C CA . LEU A 1 95 ? 8.006 -0.076 -2.573 1.00 84.56 95 LEU A CA 1
ATOM 759 C C . LEU A 1 95 ? 8.937 0.196 -3.741 1.00 84.56 95 LEU A C 1
ATOM 761 O O . LEU A 1 95 ? 8.744 -0.328 -4.844 1.00 84.56 95 LEU A O 1
ATOM 765 N N . GLN A 1 96 ? 9.965 0.983 -3.465 1.00 80.19 96 GLN A N 1
ATOM 766 C CA . GLN A 1 96 ? 10.980 1.285 -4.450 1.00 80.19 96 GLN A CA 1
ATOM 767 C C . GLN A 1 96 ? 11.790 0.026 -4.757 1.00 80.19 96 GLN A C 1
ATOM 769 O O . GLN A 1 96 ? 12.316 -0.630 -3.854 1.00 80.19 96 GLN A O 1
ATOM 774 N N . CYS A 1 97 ? 11.885 -0.307 -6.041 1.00 76.12 97 CYS A N 1
ATOM 775 C CA . CYS A 1 97 ? 12.714 -1.398 -6.526 1.00 76.12 97 CYS A CA 1
ATOM 776 C C . CYS A 1 97 ? 13.797 -0.865 -7.458 1.00 76.12 97 CYS A C 1
ATOM 778 O O . CYS A 1 97 ? 13.639 0.138 -8.161 1.00 76.12 97 CYS A O 1
ATOM 780 N N . GLU A 1 98 ? 14.914 -1.574 -7.486 1.00 74.44 98 GLU A N 1
ATOM 781 C CA . GLU A 1 98 ? 15.989 -1.318 -8.426 1.00 74.44 98 GLU A CA 1
ATOM 782 C C . GLU A 1 98 ? 15.781 -2.163 -9.683 1.00 74.44 98 GLU A C 1
ATOM 784 O O . GLU A 1 98 ? 15.198 -3.248 -9.649 1.00 74.44 98 GLU A O 1
ATOM 789 N N . ARG A 1 99 ? 16.268 -1.664 -10.817 1.00 68.75 99 ARG A N 1
ATOM 790 C CA . ARG A 1 99 ? 16.294 -2.415 -12.069 1.00 68.75 99 ARG A CA 1
ATOM 791 C C . ARG A 1 99 ? 17.733 -2.789 -12.375 1.00 68.75 99 ARG A C 1
ATOM 793 O O . ARG A 1 99 ? 18.592 -1.913 -12.468 1.00 68.75 99 ARG A O 1
ATOM 800 N N . ASN A 1 100 ? 17.994 -4.075 -12.574 1.00 66.06 100 ASN A N 1
ATOM 801 C CA . ASN A 1 100 ? 19.307 -4.522 -13.022 1.00 66.06 100 ASN A CA 1
ATOM 802 C C . ASN A 1 100 ? 19.458 -4.393 -14.552 1.00 66.06 100 ASN A C 1
ATOM 804 O O . ASN A 1 100 ? 18.486 -4.211 -15.289 1.00 66.06 100 ASN A O 1
ATOM 808 N N . SER A 1 101 ? 20.689 -4.516 -15.056 1.00 65.81 101 SER A N 1
ATOM 809 C CA . SER A 1 101 ? 21.004 -4.373 -16.489 1.00 65.81 101 SER A CA 1
ATOM 810 C C . SER A 1 101 ? 20.317 -5.399 -17.399 1.00 65.81 101 SER A C 1
ATOM 812 O O . SER A 1 101 ? 20.270 -5.202 -18.608 1.00 65.81 101 SER A O 1
ATOM 814 N N . ASN A 1 102 ? 19.773 -6.479 -16.832 1.00 66.25 102 ASN A N 1
ATOM 815 C CA . ASN A 1 102 ? 19.050 -7.522 -17.559 1.00 66.25 102 ASN A CA 1
ATOM 816 C C . ASN A 1 102 ? 17.531 -7.274 -17.592 1.00 66.25 102 ASN A C 1
ATOM 818 O O . ASN A 1 102 ? 16.787 -8.105 -18.105 1.00 66.25 102 ASN A O 1
ATOM 822 N N . GLY A 1 103 ? 17.061 -6.148 -17.044 1.00 61.28 103 GLY A N 1
ATOM 823 C CA . GLY A 1 103 ? 15.644 -5.796 -16.985 1.00 61.28 103 GLY A CA 1
ATOM 824 C C . GLY A 1 103 ? 14.857 -6.484 -15.868 1.00 61.28 103 GLY A C 1
ATOM 825 O O . GLY A 1 103 ? 13.644 -6.299 -15.799 1.00 61.28 103 GLY A O 1
ATOM 826 N N . ALA A 1 104 ? 15.519 -7.242 -14.989 1.00 64.12 104 ALA A N 1
ATOM 827 C CA . ALA A 1 104 ? 14.885 -7.828 -13.815 1.00 64.12 104 ALA A CA 1
ATOM 828 C C . ALA A 1 104 ? 14.848 -6.823 -12.654 1.00 64.12 104 ALA A C 1
ATOM 830 O O . ALA A 1 104 ? 15.718 -5.955 -12.526 1.00 64.12 104 ALA A O 1
ATOM 831 N N . LEU A 1 105 ? 13.822 -6.956 -11.813 1.00 65.62 105 LEU A N 1
ATOM 832 C CA . LEU A 1 105 ? 13.680 -6.156 -10.602 1.00 65.62 105 LEU A CA 1
ATOM 833 C C . LEU A 1 105 ? 14.478 -6.765 -9.463 1.00 65.62 105 LEU A C 1
ATOM 835 O O . LEU A 1 105 ? 14.391 -7.967 -9.205 1.00 65.62 105 LEU A O 1
ATOM 839 N N . THR A 1 106 ? 15.223 -5.913 -8.776 1.00 65.50 106 THR A N 1
ATOM 840 C CA . THR A 1 106 ? 15.993 -6.248 -7.588 1.00 65.50 106 THR A CA 1
ATOM 841 C C . THR A 1 106 ? 15.455 -5.458 -6.401 1.00 65.50 106 THR A C 1
ATOM 843 O O . THR A 1 106 ? 15.199 -4.258 -6.489 1.00 65.50 106 THR A O 1
ATOM 846 N N . PHE A 1 107 ? 15.262 -6.141 -5.277 1.00 68.62 107 PHE A N 1
ATOM 847 C CA . PHE A 1 107 ? 14.870 -5.518 -4.012 1.00 68.62 107 PHE A CA 1
ATOM 848 C C . PHE A 1 107 ? 16.117 -5.308 -3.163 1.00 68.62 107 PHE A C 1
ATOM 850 O O . PHE A 1 107 ? 16.665 -6.302 -2.697 1.00 68.62 107 PHE A O 1
ATOM 857 N N . ASP A 1 108 ? 16.574 -4.071 -2.947 1.00 69.50 108 ASP A N 1
ATOM 858 C CA . ASP A 1 108 ? 17.762 -3.808 -2.107 1.00 69.50 108 ASP A CA 1
ATOM 859 C C . ASP A 1 108 ? 18.968 -4.700 -2.505 1.00 69.50 108 ASP A C 1
ATOM 861 O O . ASP A 1 108 ? 19.550 -5.442 -1.706 1.00 69.50 108 ASP A O 1
ATOM 865 N N . GLY A 1 109 ? 19.256 -4.759 -3.811 1.00 66.38 109 GLY A N 1
ATOM 866 C CA . GLY A 1 109 ? 20.294 -5.630 -4.370 1.00 66.38 109 GLY A CA 1
ATOM 867 C C . GLY A 1 109 ? 20.023 -7.146 -4.318 1.00 66.38 109 GLY A C 1
ATOM 868 O O . GLY A 1 109 ? 20.917 -7.927 -4.650 1.00 66.38 109 GLY A O 1
ATOM 869 N N . LEU A 1 110 ? 18.826 -7.603 -3.926 1.00 69.50 110 LEU A N 1
ATOM 870 C CA . LEU A 1 110 ? 18.426 -9.011 -4.034 1.00 69.50 110 LEU A CA 1
ATOM 871 C C . LEU A 1 110 ? 18.187 -9.394 -5.495 1.00 69.50 110 LEU A C 1
ATOM 873 O O . LEU A 1 110 ? 17.232 -8.930 -6.119 1.00 69.50 110 LEU A O 1
ATOM 877 N N . ASP A 1 111 ? 19.021 -10.298 -6.005 1.00 70.25 111 ASP A N 1
ATOM 878 C CA . ASP A 1 111 ? 18.857 -10.924 -7.314 1.00 70.25 111 ASP A CA 1
ATOM 879 C C . ASP A 1 111 ? 18.123 -12.265 -7.183 1.00 70.25 111 ASP A C 1
ATOM 881 O O . ASP A 1 111 ? 18.577 -13.187 -6.501 1.00 70.25 111 ASP A O 1
ATOM 885 N N . THR A 1 112 ? 16.982 -12.379 -7.860 1.00 69.31 112 THR A N 1
ATOM 886 C CA . THR A 1 112 ? 16.199 -13.619 -7.937 1.00 69.31 112 THR A CA 1
ATOM 887 C C . THR A 1 112 ? 16.764 -14.608 -8.957 1.00 69.31 112 THR A C 1
ATOM 889 O O . THR A 1 112 ? 16.250 -15.719 -9.068 1.00 69.31 112 THR A O 1
ATOM 892 N N . GLN A 1 113 ? 17.808 -14.236 -9.710 1.00 73.25 113 GLN A N 1
ATOM 893 C CA . GLN A 1 113 ? 18.423 -15.046 -10.769 1.00 73.25 113 GLN A CA 1
ATOM 894 C C . GLN A 1 113 ? 17.395 -15.561 -11.787 1.00 73.25 113 GLN A C 1
ATOM 896 O O . GLN A 1 113 ? 17.483 -16.691 -12.270 1.00 73.25 113 GLN A O 1
ATOM 901 N N . ASN A 1 114 ? 16.391 -14.737 -12.098 1.00 71.00 114 ASN A N 1
ATOM 902 C CA . ASN A 1 114 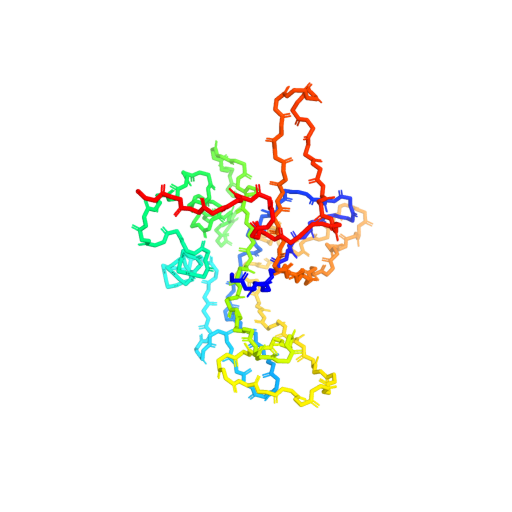? 15.257 -15.087 -12.958 1.00 71.00 114 ASN A CA 1
ATOM 903 C C . ASN A 1 114 ? 14.407 -16.269 -12.446 1.00 71.00 114 ASN A C 1
ATOM 905 O O . ASN A 1 114 ? 13.698 -16.902 -13.230 1.00 71.00 114 ASN A O 1
ATOM 909 N N . GLN A 1 115 ? 14.461 -16.585 -11.149 1.00 73.94 115 GLN A N 1
ATOM 910 C CA . GLN A 1 115 ? 13.553 -17.539 -10.518 1.00 73.94 115 GLN A CA 1
ATOM 911 C C . GLN A 1 115 ? 12.327 -16.834 -9.938 1.00 73.94 115 GLN A C 1
ATOM 913 O O . GLN A 1 115 ? 12.399 -15.710 -9.440 1.00 73.94 115 GLN A O 1
ATOM 918 N N . ASN A 1 116 ? 11.189 -17.528 -9.960 1.00 76.19 116 ASN A N 1
ATOM 919 C CA . ASN A 1 116 ? 9.976 -17.035 -9.317 1.00 76.19 116 ASN A CA 1
ATOM 920 C C . ASN A 1 116 ? 10.188 -16.956 -7.801 1.00 76.19 116 ASN A C 1
ATOM 922 O O . ASN A 1 116 ? 10.578 -17.941 -7.173 1.00 76.19 116 ASN A O 1
ATOM 926 N N . THR A 1 117 ? 9.868 -15.804 -7.215 1.00 77.56 117 THR A N 1
ATOM 927 C CA . THR A 1 117 ? 9.877 -15.586 -5.766 1.00 77.56 117 THR A CA 1
ATOM 928 C C . THR A 1 117 ? 8.482 -15.218 -5.273 1.00 77.56 117 THR A C 1
ATOM 930 O O . THR A 1 117 ? 7.681 -14.640 -6.010 1.00 77.56 117 THR A O 1
ATOM 933 N N . SER A 1 118 ? 8.177 -15.567 -4.027 1.00 83.25 118 SER A N 1
ATOM 934 C CA . SER A 1 118 ? 6.944 -15.154 -3.364 1.00 83.25 118 SER A CA 1
ATOM 935 C C . SER A 1 118 ? 7.130 -13.801 -2.690 1.00 83.25 118 SER A C 1
ATOM 937 O O . SER A 1 118 ? 8.115 -13.599 -1.978 1.00 83.25 118 SER A O 1
ATOM 939 N N . VAL A 1 119 ? 6.136 -12.931 -2.837 1.00 82.88 119 VAL A N 1
ATOM 940 C CA . VAL A 1 119 ? 5.994 -11.708 -2.045 1.00 82.88 119 VAL A CA 1
ATOM 941 C C . VAL A 1 119 ? 4.855 -11.928 -1.056 1.00 82.88 119 VAL A C 1
ATOM 943 O O . VAL A 1 119 ? 3.736 -12.246 -1.458 1.00 82.88 119 VAL A O 1
ATOM 946 N N . GLU A 1 120 ? 5.139 -11.793 0.235 1.00 89.69 120 GLU A N 1
ATOM 947 C CA . GLU A 1 120 ? 4.169 -11.998 1.310 1.00 89.69 120 GLU A CA 1
ATOM 948 C C . GLU A 1 120 ? 3.970 -10.694 2.089 1.00 89.69 120 GLU A C 1
ATOM 950 O O . GLU A 1 120 ? 4.913 -10.179 2.682 1.00 89.69 120 GLU A O 1
ATOM 955 N N . LEU A 1 121 ? 2.742 -10.168 2.116 1.00 89.81 121 LEU A N 1
ATOM 956 C CA . LEU A 1 121 ? 2.367 -9.071 3.009 1.00 89.81 121 LEU A CA 1
ATOM 957 C C . LEU A 1 121 ? 1.916 -9.645 4.355 1.00 89.81 121 LEU A C 1
ATOM 959 O O . LEU A 1 121 ? 0.926 -10.375 4.426 1.00 89.81 121 LEU A O 1
ATOM 963 N N . ARG A 1 122 ? 2.603 -9.261 5.428 1.00 90.81 122 ARG A N 1
ATOM 964 C CA . ARG A 1 122 ? 2.243 -9.580 6.810 1.00 90.81 122 ARG A CA 1
ATOM 965 C C . ARG A 1 122 ? 1.775 -8.318 7.501 1.00 90.81 122 ARG A C 1
ATOM 967 O O . ARG A 1 122 ? 2.500 -7.335 7.554 1.00 90.81 122 ARG A O 1
ATOM 974 N N . ALA A 1 123 ? 0.552 -8.343 8.006 1.00 91.69 123 ALA A N 1
ATOM 975 C CA . ALA A 1 123 ? -0.058 -7.210 8.679 1.00 91.69 123 ALA A CA 1
ATOM 976 C C . ALA A 1 123 ? -1.248 -7.673 9.521 1.00 91.69 123 ALA A C 1
ATOM 978 O O . ALA A 1 123 ? -1.870 -8.696 9.235 1.00 91.69 123 ALA A O 1
ATOM 979 N N . THR A 1 124 ? -1.588 -6.908 10.555 1.00 90.31 124 THR A N 1
ATOM 980 C CA . THR A 1 124 ? -2.821 -7.099 11.332 1.00 90.31 124 THR A CA 1
ATOM 981 C C . THR A 1 124 ? -3.585 -5.787 11.380 1.00 90.31 124 THR A C 1
ATOM 983 O O . THR A 1 124 ? -2.971 -4.736 11.496 1.00 90.31 124 THR A O 1
ATOM 986 N N . SER A 1 125 ? -4.917 -5.810 11.319 1.00 88.44 125 SER A N 1
ATOM 987 C CA . SER A 1 125 ? -5.702 -4.586 11.524 1.00 88.44 125 SER A CA 1
ATOM 988 C C . SER A 1 125 ? -5.445 -4.000 12.918 1.00 88.44 125 SER A C 1
ATOM 990 O O . SER A 1 125 ? -5.393 -4.742 13.907 1.00 88.44 125 SER A O 1
ATOM 992 N N . ILE A 1 126 ? -5.274 -2.678 13.002 1.00 89.31 126 ILE A N 1
ATOM 993 C CA . ILE A 1 126 ? -5.150 -1.947 14.274 1.00 89.31 126 ILE A CA 1
ATOM 994 C C . ILE A 1 126 ? -6.436 -2.116 15.094 1.00 89.31 126 ILE A C 1
ATOM 996 O O . ILE A 1 126 ? -6.383 -2.293 16.311 1.00 89.31 126 ILE A O 1
ATOM 1000 N N . TYR A 1 127 ? -7.593 -2.120 14.424 1.00 85.88 127 TYR A N 1
ATOM 1001 C CA . TYR A 1 127 ? -8.908 -2.253 15.050 1.00 85.88 127 TYR A CA 1
ATOM 1002 C C . TYR A 1 127 ? -9.700 -3.423 14.458 1.00 85.88 127 TYR A C 1
ATOM 1004 O O . TYR A 1 127 ? -9.689 -3.658 13.253 1.00 85.88 127 TYR A O 1
ATOM 1012 N N . GLN A 1 128 ? -10.408 -4.164 15.311 1.00 81.31 128 GLN A N 1
ATOM 1013 C CA . GLN A 1 128 ? -11.100 -5.401 14.936 1.00 81.31 128 GLN A CA 1
ATOM 1014 C C . GLN A 1 128 ? -12.590 -5.350 15.300 1.00 81.31 128 GLN A C 1
ATOM 1016 O O . GLN A 1 128 ? -13.008 -4.636 16.211 1.00 81.31 128 GLN A O 1
ATOM 1021 N N . GLY A 1 129 ? -13.406 -6.152 14.612 1.00 79.69 129 GLY A N 1
ATOM 1022 C CA . GLY A 1 129 ? -14.840 -6.264 14.882 1.00 79.69 129 GLY A CA 1
ATOM 1023 C C . GLY A 1 129 ? -15.629 -5.038 14.414 1.00 79.69 129 GLY A C 1
ATOM 1024 O O . GLY A 1 129 ? -15.455 -4.557 13.298 1.00 79.69 129 GLY A O 1
ATOM 1025 N N . ALA A 1 130 ? -16.517 -4.505 15.259 1.00 76.75 130 ALA A N 1
ATOM 1026 C CA . ALA A 1 130 ? -17.381 -3.375 14.887 1.00 76.75 130 ALA A CA 1
ATOM 1027 C C . ALA A 1 130 ? -16.597 -2.113 14.468 1.00 76.75 130 ALA A C 1
ATOM 1029 O O . ALA A 1 130 ? -17.107 -1.283 13.713 1.00 76.75 130 ALA A O 1
ATOM 1030 N N . THR A 1 131 ? -15.351 -1.988 14.926 1.00 77.38 131 THR A N 1
ATOM 1031 C CA . THR A 1 131 ? -14.429 -0.898 14.603 1.00 77.38 131 THR A CA 1
ATOM 1032 C C . THR A 1 131 ? -13.377 -1.289 13.566 1.00 77.38 131 THR A C 1
ATOM 1034 O O . THR A 1 131 ? -12.411 -0.560 13.415 1.00 77.38 131 THR A O 1
ATOM 1037 N N . ASP A 1 132 ? -13.522 -2.383 12.817 1.00 79.69 132 ASP A N 1
ATOM 1038 C CA . ASP A 1 132 ? -12.671 -2.646 11.646 1.00 79.69 132 ASP A CA 1
ATOM 1039 C C . ASP A 1 132 ? -13.208 -1.855 10.439 1.00 79.69 132 ASP A C 1
ATOM 1041 O O . ASP A 1 132 ? -14.354 -2.043 10.043 1.00 79.69 132 ASP A O 1
ATOM 1045 N N . SER A 1 133 ? -12.456 -0.914 9.863 1.00 72.44 133 SER A N 1
ATOM 1046 C CA . SER A 1 133 ? -12.886 -0.117 8.690 1.00 72.44 133 SER A CA 1
ATOM 1047 C C . SER A 1 133 ? -12.717 -0.844 7.364 1.00 72.44 133 SER A C 1
ATOM 1049 O O . SER A 1 133 ? -13.348 -0.439 6.385 1.00 72.44 133 SER A O 1
ATOM 1051 N N . TYR A 1 134 ? -11.871 -1.871 7.326 1.00 75.31 134 TYR A N 1
ATOM 1052 C CA . TYR A 1 134 ? -11.374 -2.444 6.088 1.00 75.31 134 TYR A CA 1
ATOM 1053 C C . TYR A 1 134 ? -11.813 -3.895 5.930 1.00 75.31 134 TYR A C 1
ATOM 1055 O O . TYR A 1 134 ? -12.509 -4.199 4.973 1.00 75.31 134 TYR A O 1
ATOM 1063 N N . SER A 1 135 ? -11.524 -4.775 6.891 1.00 68.56 135 SER A N 1
ATOM 1064 C CA . SER A 1 135 ? -11.800 -6.221 6.792 1.00 68.56 135 SER A CA 1
ATOM 1065 C C . SER A 1 135 ? -13.220 -6.620 7.202 1.00 68.56 135 SER A C 1
ATOM 1067 O O . SER A 1 135 ? -13.533 -7.814 7.281 1.00 68.56 135 SER A O 1
ATOM 1069 N N . ASN A 1 136 ? -14.092 -5.642 7.462 1.00 66.69 1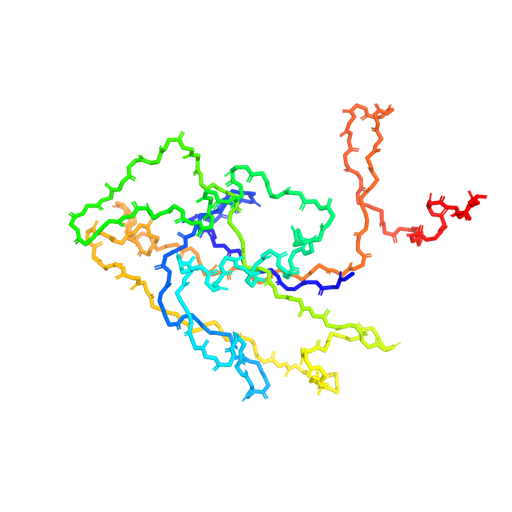36 ASN A N 1
ATOM 1070 C CA . ASN A 1 136 ? -15.466 -5.928 7.838 1.00 66.69 136 ASN A CA 1
ATOM 1071 C C . ASN A 1 136 ? -16.247 -6.548 6.685 1.00 66.69 136 ASN A C 1
ATOM 1073 O O . ASN A 1 136 ? -16.175 -6.129 5.533 1.00 66.69 136 ASN A O 1
ATOM 1077 N N . VAL A 1 137 ? -17.023 -7.557 7.052 1.00 62.59 137 VAL A N 1
ATOM 1078 C CA . VAL A 1 137 ? -17.926 -8.241 6.150 1.00 62.59 137 VAL A CA 1
ATOM 1079 C C . VAL A 1 137 ? -19.107 -7.312 5.867 1.00 62.59 137 VAL A C 1
ATOM 1081 O O . VAL A 1 137 ? -19.678 -6.749 6.805 1.00 62.59 137 VAL A O 1
ATOM 1084 N N . ASP A 1 138 ? -19.466 -7.117 4.598 1.00 66.31 138 ASP A N 1
ATOM 1085 C CA . ASP A 1 138 ? -20.662 -6.338 4.270 1.00 66.31 138 ASP A CA 1
ATOM 1086 C C . ASP A 1 138 ? -21.939 -7.028 4.800 1.00 66.31 138 ASP A C 1
ATOM 1088 O O . ASP A 1 138 ? -21.919 -8.172 5.268 1.00 66.31 138 ASP A O 1
ATOM 1092 N N . THR A 1 139 ? -23.089 -6.353 4.714 1.00 64.38 139 THR A N 1
ATOM 1093 C CA . THR A 1 139 ? -24.383 -6.935 5.122 1.00 64.38 139 THR A CA 1
ATOM 1094 C C . THR A 1 139 ? -24.741 -8.221 4.365 1.00 64.38 139 THR A C 1
ATOM 1096 O O . THR A 1 139 ? -25.635 -8.946 4.796 1.00 64.38 139 THR A O 1
ATOM 1099 N N . SER A 1 140 ? -24.047 -8.524 3.262 1.00 72.19 140 SER A N 1
ATOM 1100 C CA . SER A 1 140 ? -24.211 -9.723 2.438 1.00 72.19 140 SER A CA 1
ATOM 1101 C C . SER A 1 140 ? -23.204 -10.839 2.742 1.00 72.19 140 SER A C 1
ATOM 1103 O O . SER A 1 140 ? -23.234 -11.879 2.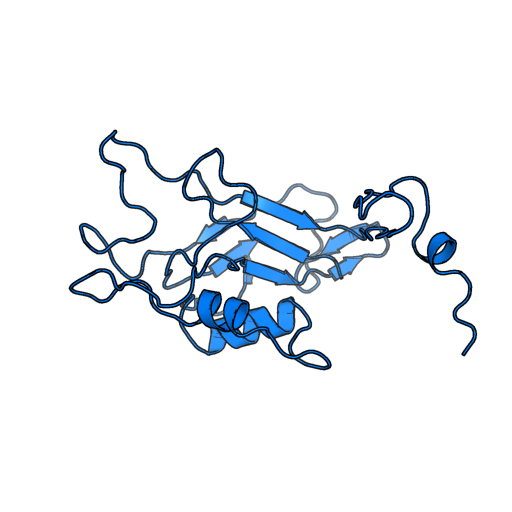084 1.00 72.19 140 SER A O 1
ATOM 1105 N N . GLY A 1 141 ? -22.331 -10.677 3.738 1.00 66.81 141 GLY A N 1
ATOM 1106 C CA . GLY A 1 141 ? -21.362 -11.714 4.080 1.00 66.81 141 GLY A CA 1
ATOM 1107 C C . GLY A 1 141 ? -20.059 -11.652 3.268 1.00 66.81 141 GLY A C 1
ATOM 1108 O O . GLY A 1 141 ? -19.220 -12.546 3.411 1.00 66.81 141 GLY A O 1
ATOM 1109 N N . LYS A 1 142 ? -19.846 -10.624 2.435 1.00 70.44 142 LYS A N 1
ATOM 1110 C CA . LYS A 1 142 ? -18.657 -10.523 1.578 1.00 70.44 142 LYS A CA 1
ATOM 1111 C C . LYS A 1 142 ? -17.505 -9.825 2.279 1.00 70.44 142 LYS A C 1
ATOM 1113 O O . LYS A 1 142 ? -17.668 -8.759 2.864 1.00 70.44 142 LYS A O 1
ATOM 1118 N N . ARG A 1 143 ? -16.329 -10.443 2.182 1.00 74.25 143 ARG A N 1
ATOM 1119 C CA . ARG A 1 143 ? -15.053 -9.850 2.589 1.00 74.25 143 ARG A CA 1
ATOM 1120 C C . ARG A 1 143 ? -14.493 -8.990 1.455 1.00 74.25 143 ARG A C 1
ATOM 1122 O O . ARG A 1 143 ? -14.796 -9.282 0.293 1.00 74.25 143 ARG A O 1
ATOM 1129 N N . PRO A 1 144 ? -13.647 -7.998 1.772 1.00 79.00 144 PRO A N 1
ATOM 1130 C CA . PRO A 1 144 ? -12.875 -7.310 0.754 1.00 79.00 144 PRO A CA 1
ATOM 1131 C C . PRO A 1 144 ? -12.062 -8.307 -0.077 1.00 79.00 144 PRO A C 1
ATOM 1133 O O . PRO A 1 144 ? -11.623 -9.337 0.456 1.00 79.00 144 PRO A O 1
ATOM 1136 N N . PRO A 1 145 ? -11.853 -8.022 -1.368 1.00 83.06 145 PRO A N 1
ATOM 1137 C CA . PRO A 1 145 ? -10.887 -8.759 -2.164 1.00 83.06 145 PRO A CA 1
ATOM 1138 C C . PRO A 1 145 ? -9.478 -8.676 -1.543 1.00 83.06 145 PRO A C 1
ATOM 1140 O O . PRO A 1 145 ? -9.171 -7.743 -0.794 1.00 83.06 145 PRO A O 1
ATOM 1143 N N . PRO A 1 146 ? -8.611 -9.664 -1.828 1.00 83.31 146 PRO A N 1
ATOM 1144 C CA . PRO A 1 146 ? -7.220 -9.605 -1.401 1.00 83.31 146 PRO A CA 1
ATOM 1145 C C . PRO A 1 146 ? -6.513 -8.377 -2.004 1.00 83.31 146 PRO A C 1
ATOM 1147 O O . PRO A 1 146 ? -6.929 -7.900 -3.066 1.00 83.31 146 PRO A O 1
ATOM 1150 N N . PRO A 1 147 ? -5.434 -7.885 -1.366 1.00 87.50 147 PRO A N 1
ATOM 1151 C CA . PRO A 1 147 ? -4.617 -6.817 -1.928 1.00 87.50 147 PRO A CA 1
ATOM 1152 C C . PRO A 1 147 ? -4.114 -7.174 -3.328 1.00 87.50 147 PRO A C 1
ATOM 1154 O O . PRO A 1 147 ? -3.794 -8.332 -3.609 1.00 87.50 147 PRO A O 1
ATOM 1157 N N . ILE A 1 148 ? -4.029 -6.172 -4.197 1.00 87.38 148 ILE A N 1
ATOM 1158 C CA . ILE A 1 148 ? -3.509 -6.320 -5.556 1.00 87.38 148 ILE A CA 1
ATOM 1159 C C . ILE A 1 148 ? -2.060 -5.844 -5.557 1.00 87.38 148 ILE A C 1
ATOM 1161 O O . ILE A 1 148 ? -1.778 -4.725 -5.135 1.00 87.38 148 ILE A O 1
ATOM 1165 N N . LEU A 1 149 ? -1.151 -6.687 -6.046 1.00 85.94 149 LEU A N 1
ATOM 1166 C CA . LEU A 1 149 ? 0.220 -6.291 -6.346 1.00 85.94 149 LEU A CA 1
ATOM 1167 C C . LEU A 1 149 ? 0.284 -5.766 -7.782 1.00 85.94 149 LEU A C 1
ATOM 1169 O O . LEU A 1 149 ? 0.014 -6.503 -8.732 1.00 85.94 149 LEU A O 1
ATOM 1173 N N . CYS A 1 150 ? 0.654 -4.500 -7.926 1.00 83.50 150 CYS A N 1
ATOM 1174 C CA . CYS A 1 150 ? 0.886 -3.832 -9.196 1.00 83.50 150 CYS A CA 1
ATOM 1175 C C . CYS A 1 150 ? 2.379 -3.581 -9.389 1.00 83.50 150 CYS A C 1
ATOM 1177 O O . CYS A 1 150 ? 3.091 -3.206 -8.461 1.00 83.50 150 CYS A O 1
ATOM 1179 N N . THR A 1 151 ? 2.845 -3.784 -10.616 1.00 76.94 151 THR A N 1
ATOM 1180 C CA . THR A 1 151 ? 4.251 -3.652 -10.997 1.00 76.94 151 THR A CA 1
ATOM 1181 C C . THR A 1 151 ? 4.341 -2.586 -12.085 1.00 76.94 151 THR A C 1
ATOM 1183 O O . THR A 1 151 ? 3.827 -2.796 -13.187 1.00 76.94 151 THR A O 1
ATOM 1186 N N . VAL A 1 152 ? 4.936 -1.430 -11.794 1.00 69.12 152 VAL A N 1
ATOM 1187 C CA . VAL A 1 152 ? 5.029 -0.333 -12.770 1.00 69.12 152 VAL A CA 1
ATOM 1188 C C . VAL A 1 152 ? 6.432 -0.311 -13.362 1.00 69.12 152 VAL A C 1
ATOM 1190 O O . VAL A 1 152 ? 7.378 0.131 -12.720 1.00 69.12 152 VAL A O 1
ATOM 1193 N N . HIS A 1 153 ? 6.571 -0.794 -14.597 1.00 65.56 153 HIS A N 1
ATOM 1194 C CA . HIS A 1 153 ? 7.854 -0.844 -15.301 1.00 65.56 153 HIS A CA 1
ATOM 1195 C C . HIS A 1 153 ? 7.933 0.255 -16.357 1.00 65.56 153 HIS A C 1
ATOM 1197 O O . HIS A 1 153 ? 7.093 0.259 -17.254 1.00 65.56 153 HIS A O 1
ATOM 1203 N N . ASP A 1 154 ? 8.938 1.137 -16.255 1.00 56.44 154 ASP A N 1
ATOM 1204 C CA . ASP A 1 154 ? 9.404 2.096 -17.279 1.00 56.44 154 ASP A CA 1
ATOM 1205 C C . ASP A 1 154 ? 8.318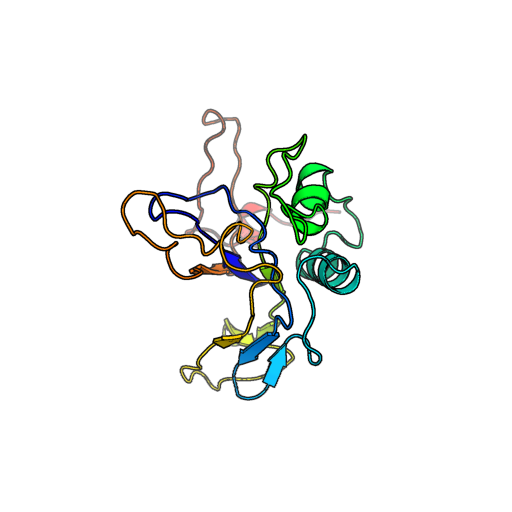 2.570 -18.255 1.00 56.44 154 ASP A C 1
ATOM 1207 O O . ASP A 1 154 ? 8.446 2.475 -19.474 1.00 56.44 154 ASP A O 1
ATOM 1211 N N . THR A 1 155 ? 7.208 3.037 -17.691 1.00 55.31 155 THR A N 1
ATOM 1212 C CA . THR A 1 155 ? 6.027 3.436 -18.444 1.00 55.31 155 THR A CA 1
ATOM 1213 C C . THR A 1 155 ? 5.895 4.942 -18.344 1.00 55.31 155 THR A C 1
ATOM 1215 O O . THR A 1 155 ? 5.851 5.496 -17.248 1.00 55.31 155 THR A O 1
ATOM 1218 N N . PHE A 1 156 ? 5.805 5.602 -19.492 1.00 57.22 156 PHE A N 1
ATOM 1219 C CA . PHE A 1 156 ? 5.414 6.999 -19.585 1.00 57.22 156 PHE A CA 1
ATOM 1220 C C . PHE A 1 156 ? 4.053 7.083 -20.278 1.00 57.22 156 PHE A C 1
ATOM 1222 O O . PHE A 1 156 ? 3.708 6.256 -21.122 1.00 57.22 156 PHE A O 1
ATOM 1229 N N . TRP A 1 157 ? 3.262 8.076 -19.892 1.00 60.22 157 TRP A N 1
ATOM 1230 C CA . TRP A 1 157 ? 1.968 8.349 -20.504 1.00 60.22 157 TRP A CA 1
ATOM 1231 C C . TRP A 1 157 ? 2.058 9.647 -21.288 1.00 60.22 157 TRP A C 1
ATOM 1233 O O . TRP A 1 157 ? 2.544 10.659 -20.779 1.00 60.22 157 TRP A O 1
ATOM 1243 N N . LEU A 1 158 ? 1.576 9.620 -22.528 1.00 61.53 158 LEU A N 1
ATOM 1244 C CA . LEU A 1 158 ? 1.474 10.815 -23.350 1.00 61.53 158 LEU A CA 1
ATOM 1245 C C . LEU A 1 158 ? 0.131 11.490 -23.085 1.00 61.53 158 LEU A C 1
ATOM 1247 O O . LEU A 1 158 ? -0.930 10.974 -23.445 1.00 61.53 158 LEU A O 1
ATOM 1251 N N . PHE A 1 159 ? 0.192 12.672 -22.477 1.00 57.88 159 PHE A N 1
ATOM 1252 C CA . PHE A 1 159 ? -0.962 13.546 -22.317 1.00 57.88 159 PHE A CA 1
ATOM 1253 C C . PHE A 1 159 ? -0.969 14.571 -23.443 1.00 57.88 159 PHE A C 1
ATOM 1255 O O . PHE A 1 159 ? -0.104 15.443 -23.511 1.00 57.88 159 PHE A O 1
ATOM 1262 N N . SER A 1 160 ? -1.959 14.477 -24.332 1.00 58.38 160 SER A N 1
ATOM 1263 C CA . SER A 1 160 ? -2.149 15.457 -25.398 1.00 58.38 160 SER A CA 1
ATOM 1264 C C . SER A 1 160 ? -3.510 16.141 -25.272 1.00 58.38 160 SER A C 1
ATOM 1266 O O . SER A 1 160 ? -4.548 15.478 -25.377 1.00 58.38 160 SER A O 1
ATOM 1268 N N . PRO A 1 161 ? -3.553 17.477 -25.120 1.00 58.88 161 PRO A N 1
ATOM 1269 C CA . PRO A 1 161 ? -4.812 18.212 -25.183 1.00 58.88 161 PRO A CA 1
ATOM 1270 C C . PRO A 1 161 ? -5.427 18.178 -26.593 1.00 58.88 161 PRO A C 1
ATOM 1272 O O . PRO A 1 161 ? -6.629 18.394 -26.736 1.00 58.88 161 PRO A O 1
ATOM 1275 N N . ALA A 1 162 ? -4.644 17.856 -27.633 1.00 62.03 162 ALA A N 1
ATOM 1276 C CA . ALA A 1 162 ? -5.097 17.862 -29.025 1.00 62.03 162 ALA A CA 1
ATOM 1277 C C . ALA A 1 162 ? -6.143 16.775 -29.342 1.00 62.03 162 ALA A C 1
ATOM 1279 O O . ALA A 1 162 ? -6.900 16.920 -30.298 1.00 62.03 162 ALA A O 1
ATOM 1280 N N . ALA A 1 163 ? -6.221 15.719 -28.526 1.00 56.84 163 ALA A N 1
ATOM 1281 C CA . ALA A 1 163 ? -7.197 14.634 -28.653 1.00 56.84 163 ALA A CA 1
ATOM 1282 C C . ALA A 1 163 ? -8.260 14.664 -27.535 1.00 56.84 163 ALA A C 1
ATOM 1284 O O . ALA A 1 163 ? -8.741 13.626 -27.087 1.00 56.84 163 ALA A O 1
ATOM 1285 N N . GLY A 1 164 ? -8.614 15.857 -27.044 1.00 65.38 164 GLY A N 1
ATOM 1286 C CA . GLY A 1 164 ? -9.640 16.014 -26.006 1.00 65.38 164 GLY A CA 1
ATOM 1287 C C . GLY A 1 164 ? -9.189 15.574 -24.611 1.00 65.38 164 GLY A C 1
ATOM 1288 O O . GLY A 1 164 ? -10.026 15.210 -23.791 1.00 65.38 164 GLY A O 1
ATOM 1289 N N . GLY A 1 165 ? -7.878 15.587 -24.344 1.00 61.94 165 GLY A N 1
ATOM 1290 C CA . GLY A 1 165 ? -7.311 15.167 -23.059 1.00 61.94 165 GLY A CA 1
ATOM 1291 C C . GLY A 1 165 ? -7.199 13.650 -22.890 1.00 61.94 165 GLY A C 1
ATOM 1292 O O . GLY A 1 165 ? -7.091 13.171 -21.765 1.00 61.94 165 GLY A O 1
ATOM 1293 N N . SER A 1 166 ? -7.236 12.880 -23.983 1.00 58.44 166 SER A N 1
ATOM 1294 C CA . SER A 1 166 ? -7.055 11.430 -23.920 1.00 58.44 166 SER A CA 1
ATOM 1295 C C . SER A 1 166 ? -5.656 11.067 -23.414 1.00 58.44 166 SER A C 1
ATOM 1297 O O . SER A 1 166 ? -4.656 11.550 -23.951 1.00 58.44 166 SER A O 1
ATOM 1299 N N . CYS A 1 167 ? -5.598 10.175 -22.429 1.00 62.06 167 CYS A N 1
ATOM 1300 C CA . CYS A 1 167 ? -4.367 9.548 -21.964 1.00 62.06 167 CYS A CA 1
ATOM 1301 C C . CYS A 1 167 ? -4.104 8.293 -22.809 1.00 62.06 167 CYS A C 1
ATOM 1303 O O . CYS A 1 167 ? -4.946 7.392 -22.839 1.00 62.06 167 CYS A O 1
ATOM 1305 N N . ILE A 1 168 ? -2.981 8.249 -23.533 1.00 65.75 168 ILE A N 1
ATOM 1306 C CA . ILE A 1 168 ? -2.617 7.106 -24.382 1.00 65.75 168 ILE A CA 1
ATOM 1307 C C . ILE A 1 168 ? -1.419 6.401 -23.757 1.00 65.75 168 ILE A C 1
ATOM 1309 O O . ILE A 1 168 ? -0.386 7.024 -23.503 1.00 65.75 168 ILE A O 1
ATOM 1313 N N . TYR A 1 169 ? -1.573 5.097 -23.525 1.00 64.94 169 TYR A N 1
ATOM 1314 C CA . TYR A 1 169 ? -0.453 4.234 -23.178 1.00 64.94 169 TYR A CA 1
ATOM 1315 C C . TYR A 1 169 ? 0.370 3.984 -24.439 1.00 64.94 169 TYR A C 1
ATOM 1317 O O . TYR A 1 169 ? -0.123 3.355 -25.380 1.00 64.94 169 TYR A O 1
ATOM 1325 N N . ASP A 1 170 ? 1.596 4.498 -24.473 1.00 66.62 170 ASP A N 1
ATOM 1326 C CA . ASP A 1 170 ? 2.500 4.282 -25.594 1.00 66.62 170 ASP A CA 1
ATOM 1327 C C . ASP A 1 170 ? 3.438 3.112 -25.294 1.00 66.62 170 ASP A C 1
ATOM 1329 O O . ASP A 1 170 ? 4.213 3.135 -24.343 1.00 66.62 170 ASP A O 1
ATOM 1333 N N . THR A 1 171 ? 3.325 2.066 -26.107 1.00 69.38 171 THR A N 1
ATOM 1334 C CA . THR A 1 171 ? 4.179 0.868 -26.050 1.00 69.38 171 THR A CA 1
ATOM 1335 C C . THR A 1 171 ? 5.109 0.764 -27.250 1.00 69.38 171 THR A C 1
ATOM 1337 O O . THR A 1 171 ? 5.938 -0.142 -27.301 1.00 69.38 171 THR A O 1
ATOM 1340 N N . ASN A 1 172 ? 4.951 1.655 -28.232 1.00 76.12 172 ASN A N 1
ATOM 1341 C CA . ASN A 1 172 ? 5.625 1.553 -29.520 1.00 76.12 172 ASN A CA 1
ATOM 1342 C C . ASN A 1 172 ? 6.886 2.416 -29.591 1.00 76.12 172 ASN A C 1
ATOM 1344 O O . ASN A 1 172 ? 7.725 2.157 -30.449 1.00 76.12 172 ASN A O 1
ATOM 1348 N N . HIS A 1 173 ? 7.015 3.411 -28.713 1.00 71.12 173 HIS A N 1
ATOM 1349 C CA . HIS A 1 173 ? 8.142 4.339 -28.696 1.00 71.12 173 HIS A CA 1
ATOM 1350 C C . HIS A 1 173 ? 8.912 4.259 -27.376 1.00 71.12 173 HIS A C 1
ATOM 1352 O O . HIS A 1 173 ? 8.332 4.052 -26.307 1.00 71.12 173 HIS A O 1
ATOM 1358 N N . LEU A 1 174 ? 10.230 4.442 -27.445 1.00 71.06 174 LEU A N 1
ATOM 1359 C CA . LEU A 1 174 ? 11.078 4.565 -26.257 1.00 71.06 174 LEU A CA 1
ATOM 1360 C C . LEU A 1 174 ? 10.978 5.981 -25.672 1.00 71.06 174 LEU A C 1
ATOM 1362 O O . LEU A 1 174 ? 10.740 6.945 -26.394 1.00 71.06 174 LEU A O 1
ATOM 1366 N N . PHE A 1 175 ? 11.216 6.126 -24.364 1.00 66.81 175 PHE A N 1
ATOM 1367 C CA . PHE A 1 175 ? 11.154 7.426 -23.677 1.00 66.81 175 PHE A CA 1
ATOM 1368 C C . PHE A 1 175 ? 11.995 8.508 -24.380 1.00 66.81 175 PHE A C 1
ATOM 1370 O O . PHE A 1 175 ? 11.508 9.610 -24.635 1.00 66.81 175 PHE A O 1
ATOM 1377 N N . ASP A 1 176 ? 13.227 8.166 -24.767 1.00 73.12 176 ASP A N 1
ATOM 1378 C CA . ASP A 1 176 ? 14.157 9.091 -25.428 1.00 73.12 176 ASP A CA 1
ATOM 1379 C C . ASP A 1 176 ? 13.685 9.518 -26.830 1.00 73.12 176 ASP A C 1
ATOM 1381 O O . ASP A 1 176 ? 13.983 10.626 -27.279 1.00 73.12 176 ASP A O 1
ATOM 1385 N N . GLU A 1 177 ? 12.919 8.669 -27.521 1.00 73.56 177 GLU A N 1
ATOM 1386 C CA . GLU A 1 177 ? 12.335 8.992 -28.830 1.00 73.56 177 GLU A CA 1
ATOM 1387 C C . GLU A 1 177 ? 11.195 10.005 -28.701 1.00 73.56 177 GLU A C 1
ATOM 1389 O O . GLU A 1 177 ? 10.975 10.812 -29.604 1.00 73.56 177 GLU A O 1
ATOM 1394 N N . VAL A 1 178 ? 10.483 9.976 -27.572 1.00 70.12 178 VAL A N 1
ATOM 1395 C CA . VAL A 1 178 ? 9.295 10.800 -27.333 1.00 70.12 178 VAL A CA 1
ATOM 1396 C C . VAL A 1 178 ? 9.648 12.185 -26.799 1.00 70.12 178 VAL A C 1
ATOM 1398 O O . VAL A 1 178 ? 9.047 13.173 -27.220 1.00 70.12 178 VAL A O 1
ATOM 1401 N N . ILE A 1 179 ? 10.622 12.282 -25.894 1.00 70.25 179 ILE A N 1
ATOM 1402 C CA . ILE A 1 179 ? 11.058 13.569 -25.328 1.00 70.25 179 ILE A CA 1
ATOM 1403 C C . ILE A 1 179 ? 12.000 14.317 -26.292 1.00 70.25 179 ILE A C 1
ATOM 1405 O O . ILE A 1 179 ? 12.056 15.548 -26.270 1.00 70.25 179 ILE A O 1
ATOM 1409 N N . GLY A 1 180 ? 12.701 13.594 -27.176 1.00 66.94 180 GLY A N 1
ATOM 1410 C CA . GLY A 1 180 ? 13.761 14.144 -28.022 1.00 66.94 180 GLY A CA 1
ATOM 1411 C C . GLY A 1 180 ? 15.027 14.501 -27.223 1.00 66.94 180 GLY A C 1
ATOM 1412 O O . GLY A 1 180 ? 15.064 14.343 -26.001 1.00 66.94 180 GLY A O 1
ATOM 1413 N N . PRO A 1 181 ? 16.106 14.974 -27.879 1.00 55.97 181 PRO A N 1
ATOM 1414 C CA . PRO A 1 181 ? 17.302 15.408 -27.167 1.00 55.97 181 PRO A CA 1
ATOM 1415 C C . PRO A 1 181 ? 16.962 16.590 -26.254 1.00 55.97 181 PRO A C 1
ATOM 1417 O O . PRO A 1 181 ? 16.525 17.638 -26.728 1.00 55.97 181 PRO A O 1
ATOM 1420 N N . LEU A 1 182 ? 17.203 16.428 -24.950 1.00 53.88 182 LEU A N 1
ATOM 1421 C CA . LEU A 1 182 ? 17.150 17.511 -23.970 1.00 53.88 182 LEU A CA 1
ATOM 1422 C C . LEU A 1 182 ? 18.262 18.519 -24.296 1.00 53.88 182 LEU A C 1
ATOM 1424 O O . LEU A 1 182 ? 19.382 18.421 -23.798 1.00 53.88 182 LEU A O 1
ATOM 1428 N N . THR A 1 183 ? 17.987 19.468 -25.185 1.00 51.59 183 THR A N 1
ATOM 1429 C CA . THR A 1 183 ? 18.860 20.624 -25.387 1.00 51.59 183 THR A CA 1
ATOM 1430 C C . THR A 1 183 ? 18.666 21.563 -24.205 1.00 51.59 183 THR A C 1
ATOM 1432 O O . THR A 1 183 ? 17.619 22.205 -24.101 1.00 51.59 183 THR A O 1
ATOM 1435 N N . GLY A 1 184 ? 19.648 21.576 -23.301 1.00 40.78 184 GLY A N 1
ATOM 1436 C CA . GLY A 1 184 ? 19.788 22.597 -22.261 1.00 40.78 184 GLY A CA 1
ATOM 1437 C C . GLY A 1 184 ? 20.193 23.954 -22.819 1.00 40.78 184 GLY A C 1
ATOM 1438 O O . GLY A 1 184 ? 20.790 23.990 -23.921 1.00 40.78 184 GLY A O 1
#

Secondary structure (DSSP, 8-state):
-EEEEEE--SSTT-SS-B----EEEEEEEETTEEEEEEEE-TTSHHHHHHHHHHTT-SSSSPPPHHHHHHHH--SB-SS-B---SS---B--EEEEEEE-TTS-EEBTTB--TT----EEEEEEESS-GGG-SSSPPPTTSPPPPPPEEEEE-S--EEE-GGGTT-EEE--SS-HHHHH-----

Sequence (184 aa):
VTDFCLLFPKDARATTCFENPCYQNMQITTCGRNFPDMPMNTLDQQFFQLQLNASNIDLLFEATDEFEDALTTPRNTATRRLNPHTDLTSFLITLQCERNSNGALTFDGLDTQNQNTSVELRATSIYQGATDSYSNVDTSGKRPPPPILCTVHDTFWLFSPAAGGSCIYDTNHLFDEVIGPLTG

pLDDT: mean 78.61, std 11.33, range [40.78, 93.75]

Organism: NCBI:txid222440